Protein AF-A0AA36FKF5-F1 (afdb_monomer_lite)

Structure (mmCIF, N/CA/C/O backbone):
data_AF-A0AA36FKF5-F1
#
_entry.id   AF-A0AA36FKF5-F1
#
loop_
_atom_site.group_PDB
_atom_site.id
_atom_site.type_symbol
_atom_site.label_atom_id
_atom_site.label_alt_id
_atom_site.label_comp_id
_atom_site.label_asym_id
_atom_site.label_entity_id
_atom_site.label_seq_id
_atom_site.pdbx_PDB_ins_code
_atom_site.Cartn_x
_atom_site.Cartn_y
_atom_site.Cartn_z
_atom_site.occupancy
_atom_site.B_iso_or_equiv
_atom_site.auth_seq_id
_atom_site.auth_comp_id
_atom_site.auth_asym_id
_atom_site.auth_atom_id
_atom_site.pdbx_PDB_model_num
ATOM 1 N N . MET A 1 1 ? -0.523 5.669 -23.558 1.00 48.69 1 MET A N 1
ATOM 2 C CA . MET A 1 1 ? -0.091 6.079 -22.210 1.00 48.69 1 MET A CA 1
ATOM 3 C C . MET A 1 1 ? 0.311 4.844 -21.442 1.00 48.69 1 MET A C 1
ATOM 5 O O . MET A 1 1 ? -0.441 3.878 -21.493 1.00 48.69 1 MET A O 1
ATOM 9 N N . GLU A 1 2 ? 1.488 4.862 -20.823 1.00 49.16 2 GLU A N 1
ATOM 10 C CA . GLU A 1 2 ? 1.971 3.747 -20.012 1.00 49.16 2 GLU A CA 1
ATOM 11 C C . GLU A 1 2 ? 1.866 4.103 -18.525 1.00 49.16 2 GLU A C 1
ATOM 13 O O . GLU A 1 2 ? 2.224 5.217 -18.141 1.00 49.16 2 GLU A O 1
ATOM 18 N N . GLU A 1 3 ? 1.320 3.208 -17.703 1.00 46.16 3 GLU A N 1
ATOM 19 C CA . GLU A 1 3 ? 1.199 3.396 -16.249 1.00 46.16 3 GLU A CA 1
ATOM 20 C C . GLU A 1 3 ? 1.854 2.222 -15.541 1.00 46.16 3 GLU A C 1
ATOM 22 O O . GLU A 1 3 ? 1.652 1.076 -15.935 1.00 46.16 3 GLU A O 1
ATOM 27 N N . LEU A 1 4 ? 2.624 2.505 -14.496 1.00 50.00 4 LEU A N 1
ATOM 28 C CA . LEU A 1 4 ? 3.197 1.484 -13.635 1.00 50.00 4 LEU A CA 1
ATOM 29 C C . LEU A 1 4 ? 2.308 1.336 -12.405 1.00 50.00 4 LEU A C 1
ATOM 31 O O . LEU A 1 4 ? 2.030 2.332 -11.743 1.00 50.00 4 LEU A O 1
ATOM 35 N N . LEU A 1 5 ? 1.890 0.117 -12.089 1.00 53.62 5 LEU A N 1
ATOM 36 C CA . LEU A 1 5 ? 1.082 -0.222 -10.922 1.00 53.62 5 LEU A CA 1
ATOM 37 C C . LEU A 1 5 ? 1.805 -1.283 -10.099 1.00 53.62 5 LEU A C 1
ATOM 39 O O . LEU A 1 5 ? 2.132 -2.348 -10.614 1.00 53.62 5 LEU A O 1
ATOM 43 N N . LEU A 1 6 ? 1.998 -1.013 -8.814 1.00 50.44 6 LEU A N 1
ATOM 44 C CA . LEU A 1 6 ? 2.434 -2.003 -7.840 1.00 50.44 6 LEU A CA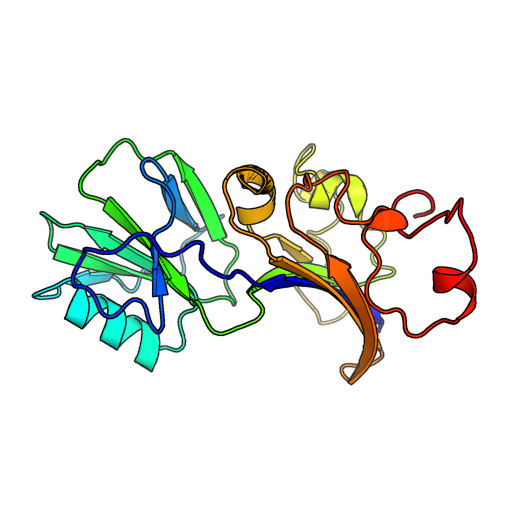 1
ATOM 45 C C . LEU A 1 6 ? 1.234 -2.466 -7.021 1.00 50.44 6 LEU A C 1
ATOM 47 O O . LEU A 1 6 ? 0.512 -1.627 -6.473 1.00 50.44 6 LEU A O 1
ATOM 51 N N . ALA A 1 7 ? 1.054 -3.776 -6.891 1.00 57.75 7 ALA A N 1
ATOM 52 C CA . ALA A 1 7 ? 0.063 -4.357 -6.003 1.00 57.75 7 ALA A CA 1
ATOM 53 C C . ALA A 1 7 ? 0.655 -5.450 -5.099 1.00 57.75 7 ALA A C 1
ATOM 55 O O . ALA A 1 7 ? 1.563 -6.166 -5.513 1.00 57.75 7 ALA A O 1
ATOM 56 N N . LEU A 1 8 ? 0.139 -5.580 -3.875 1.00 49.66 8 LEU A N 1
ATOM 57 C CA . LEU A 1 8 ? 0.624 -6.508 -2.840 1.00 49.66 8 LEU A CA 1
ATOM 58 C C . LEU A 1 8 ? -0.436 -7.569 -2.505 1.00 49.66 8 LEU A C 1
ATOM 60 O O . LEU A 1 8 ? -1.627 -7.272 -2.561 1.00 49.66 8 LEU A O 1
ATOM 64 N N . THR A 1 9 ? -0.018 -8.777 -2.122 1.00 43.28 9 THR A N 1
ATOM 65 C CA . THR A 1 9 ? -0.898 -9.848 -1.594 1.00 43.28 9 THR A CA 1
ATOM 66 C C . THR A 1 9 ? -0.307 -10.464 -0.315 1.00 43.28 9 THR A C 1
ATOM 68 O O . THR A 1 9 ? 0.905 -10.393 -0.131 1.00 43.28 9 THR A O 1
ATOM 71 N N . THR A 1 10 ? -1.133 -11.034 0.577 1.00 37.84 10 THR A N 1
ATOM 72 C CA . THR A 1 10 ? -0.744 -11.527 1.926 1.00 37.84 10 THR A CA 1
ATOM 73 C C . THR A 1 10 ? -1.433 -12.854 2.318 1.00 37.84 10 THR A C 1
ATOM 75 O O . THR A 1 10 ? -2.637 -12.957 2.089 1.00 37.84 10 THR A O 1
ATOM 78 N N . ILE A 1 11 ? -0.764 -13.794 3.015 1.00 37.38 11 ILE A N 1
ATOM 79 C CA . ILE A 1 11 ? -1.309 -15.070 3.552 1.00 37.38 11 ILE A CA 1
ATOM 80 C C . ILE A 1 11 ? -0.663 -15.401 4.923 1.00 37.38 11 ILE A C 1
ATOM 82 O O . ILE A 1 11 ? 0.433 -14.970 5.270 1.00 37.38 11 ILE A O 1
ATOM 86 N N . LEU A 1 12 ? -1.433 -16.107 5.761 1.00 41.19 12 LEU A N 1
ATOM 87 C CA . LEU A 1 12 ? -1.203 -16.468 7.168 1.00 41.19 12 LEU A CA 1
ATOM 88 C C . LEU A 1 12 ? -0.109 -17.525 7.429 1.00 41.19 12 LEU A C 1
ATOM 90 O O . LEU A 1 12 ? -0.066 -18.566 6.778 1.00 41.19 12 LEU A O 1
ATOM 94 N N . ALA A 1 13 ? 0.607 -17.350 8.548 1.00 26.03 13 ALA A N 1
ATOM 95 C CA . ALA A 1 13 ? 0.896 -18.450 9.469 1.00 26.03 13 ALA A CA 1
ATOM 96 C C . ALA A 1 13 ? -0.260 -18.522 10.485 1.00 26.03 13 ALA A C 1
ATOM 98 O O . ALA A 1 13 ? -0.506 -17.565 11.217 1.00 26.03 13 ALA A O 1
ATOM 99 N N . VAL A 1 14 ? -1.010 -19.624 10.479 1.00 27.02 14 VAL A N 1
ATOM 100 C CA . VAL A 1 14 ? -2.153 -19.856 11.373 1.00 27.02 14 VAL A CA 1
ATOM 101 C C . VAL A 1 14 ? -1.635 -20.330 12.731 1.00 27.02 14 VAL A C 1
ATOM 103 O O . VAL A 1 14 ? -1.051 -21.408 12.821 1.00 27.02 14 VAL A O 1
ATOM 106 N N . THR A 1 15 ? -1.889 -19.574 13.799 1.00 30.27 15 THR A N 1
ATOM 107 C CA . THR A 1 15 ? -1.910 -20.115 15.164 1.00 30.27 15 THR A CA 1
ATOM 108 C C . THR A 1 15 ? -3.332 -19.995 15.699 1.00 30.27 15 THR A C 1
ATOM 110 O O . THR A 1 15 ? -3.957 -18.939 15.670 1.00 30.27 15 THR A O 1
ATOM 113 N N . SER A 1 16 ? -3.896 -21.137 16.085 1.00 36.88 16 SER A N 1
ATOM 114 C CA . SER A 1 16 ? -5.298 -21.287 16.460 1.00 36.88 16 SER A CA 1
ATOM 115 C C . SER A 1 16 ? -5.638 -20.474 17.709 1.00 36.88 16 SER A C 1
ATOM 117 O O . SER A 1 16 ? -5.080 -20.755 18.772 1.00 36.88 16 SER A O 1
ATOM 119 N N . ASN A 1 17 ? -6.562 -19.518 17.560 1.00 38.88 17 ASN A N 1
ATOM 120 C CA . ASN A 1 17 ? -7.642 -19.128 18.485 1.00 38.88 17 ASN A CA 1
ATOM 121 C C . ASN A 1 17 ? -7.889 -17.611 18.423 1.00 38.88 17 ASN A C 1
ATOM 123 O O . ASN A 1 17 ? -7.278 -16.884 19.199 1.00 38.88 17 ASN A O 1
ATOM 127 N N . GLN A 1 18 ? -8.829 -17.140 17.592 1.00 36.84 18 GLN A N 1
ATOM 128 C CA . GLN A 1 18 ? -9.708 -16.015 17.955 1.00 36.84 18 GLN A CA 1
ATOM 129 C C . GLN A 1 18 ? -10.841 -15.802 16.938 1.00 36.84 18 GLN A C 1
ATOM 131 O O . GLN A 1 18 ? -10.612 -15.626 15.749 1.00 36.84 18 GLN A O 1
ATOM 136 N N . GLU A 1 19 ? -12.079 -15.820 17.438 1.00 44.34 19 GLU A N 1
ATOM 137 C CA . GLU A 1 19 ? -13.303 -15.476 16.712 1.00 44.34 19 GLU A CA 1
ATOM 138 C C . GLU A 1 19 ? -13.326 -13.995 16.299 1.00 44.34 19 GLU A C 1
ATOM 140 O O . GLU A 1 19 ? -13.610 -13.095 17.088 1.00 44.34 19 GLU A O 1
ATOM 145 N N . PHE A 1 20 ? -13.089 -13.770 15.017 1.00 42.34 20 PHE A N 1
ATOM 146 C CA . PHE A 1 20 ? -13.767 -12.829 14.130 1.00 42.34 20 PHE A CA 1
ATOM 147 C C . PHE A 1 20 ? -13.613 -13.477 12.751 1.00 42.34 20 PHE A C 1
ATOM 149 O O . PHE A 1 20 ? -12.604 -14.136 12.521 1.00 42.34 20 PHE A O 1
ATOM 156 N N . ASP A 1 21 ? -14.593 -13.409 11.858 1.00 44.94 21 ASP A N 1
ATOM 157 C CA . ASP A 1 21 ? -14.473 -14.079 10.557 1.00 44.94 21 ASP A CA 1
ATOM 158 C C . ASP A 1 21 ? -13.418 -13.338 9.699 1.00 44.94 21 ASP A C 1
ATOM 160 O O . ASP A 1 21 ? -13.724 -12.425 8.933 1.00 44.94 21 ASP A O 1
ATOM 164 N N . GLU A 1 22 ? -12.140 -13.685 9.904 1.00 51.62 22 GLU A N 1
ATOM 165 C CA . GLU A 1 22 ? -10.922 -13.172 9.251 1.00 51.62 22 GLU A CA 1
ATOM 166 C C . GLU A 1 22 ? -10.866 -13.515 7.748 1.00 51.62 22 GLU A C 1
ATOM 168 O O . GLU A 1 22 ? -9.839 -13.345 7.093 1.00 51.62 22 GLU A O 1
ATOM 173 N N . THR A 1 23 ? -11.965 -14.000 7.165 1.00 61.38 23 THR A N 1
ATOM 174 C CA . THR A 1 23 ? -12.044 -14.410 5.759 1.00 61.38 23 THR A CA 1
ATOM 175 C C . THR A 1 23 ? -11.914 -13.244 4.780 1.00 61.38 23 THR A C 1
ATOM 177 O O . THR A 1 23 ? -11.433 -13.443 3.664 1.00 61.38 23 THR A O 1
ATOM 180 N N . PHE A 1 24 ? -12.304 -12.023 5.170 1.00 72.38 24 PHE A N 1
ATOM 181 C CA . PHE A 1 24 ? -12.291 -10.867 4.263 1.00 72.38 24 PHE A CA 1
ATOM 182 C C . PHE A 1 24 ? -11.386 -9.719 4.678 1.00 72.38 24 PHE A C 1
ATOM 184 O O . PHE A 1 24 ? -10.920 -9.008 3.790 1.00 72.38 24 PHE A O 1
ATOM 191 N N . TYR A 1 25 ? -11.141 -9.516 5.972 1.00 81.81 25 TYR A N 1
ATOM 192 C CA . TYR A 1 25 ? -10.295 -8.432 6.462 1.00 81.81 25 TYR A CA 1
ATOM 193 C C . TYR A 1 25 ? -9.302 -8.932 7.492 1.00 81.81 25 TYR A C 1
ATOM 195 O O . TYR A 1 25 ? -9.644 -9.708 8.380 1.00 81.81 25 TYR A O 1
ATOM 203 N N . LYS A 1 26 ? -8.085 -8.406 7.398 1.00 80.94 26 LYS A N 1
ATOM 204 C CA . LYS A 1 26 ? -7.005 -8.645 8.339 1.00 80.94 26 LYS A CA 1
ATOM 205 C C . LYS A 1 26 ? -6.690 -7.364 9.092 1.00 80.94 26 LYS A C 1
ATOM 207 O O . LYS A 1 26 ? -6.781 -6.257 8.560 1.00 80.94 26 LYS A O 1
ATOM 212 N N . ARG A 1 27 ? -6.355 -7.525 10.366 1.00 84.38 27 ARG A N 1
ATOM 213 C CA . ARG A 1 27 ? -6.020 -6.419 11.255 1.00 84.38 27 ARG A CA 1
ATOM 214 C C . ARG A 1 27 ? -4.658 -5.823 10.878 1.00 84.38 27 ARG A C 1
ATOM 216 O O . ARG A 1 27 ? -3.691 -6.555 10.679 1.00 84.38 27 ARG A O 1
ATOM 223 N N . LEU A 1 28 ? -4.594 -4.496 10.809 1.00 81.56 28 LEU A N 1
ATOM 224 C CA . LEU A 1 28 ? -3.351 -3.727 10.767 1.00 81.56 28 LEU A CA 1
ATOM 225 C C . LEU A 1 28 ? -2.691 -3.745 12.153 1.00 81.56 28 LEU A C 1
ATOM 227 O O . LEU A 1 28 ? -3.387 -3.755 13.172 1.00 81.56 28 LEU A O 1
ATOM 231 N N . GLU A 1 29 ? -1.358 -3.746 12.194 1.00 75.69 29 GLU A N 1
ATOM 232 C CA . GLU A 1 29 ? -0.600 -3.766 13.446 1.00 75.69 29 GLU A CA 1
ATOM 233 C C . GLU A 1 29 ? -1.053 -2.663 14.424 1.00 75.69 29 GLU A C 1
ATOM 235 O O . GLU A 1 29 ? -1.467 -1.566 14.041 1.00 75.69 29 GLU A O 1
ATOM 240 N N . THR A 1 30 ? -1.013 -2.981 15.718 1.00 78.50 30 THR A N 1
ATOM 241 C CA . THR A 1 30 ? -1.362 -2.043 16.790 1.00 78.50 30 THR A CA 1
ATOM 242 C C . THR A 1 30 ? -0.500 -0.789 16.757 1.00 78.50 30 THR A C 1
ATOM 244 O O . THR A 1 30 ? 0.694 -0.866 16.493 1.00 78.50 30 THR A O 1
ATOM 247 N N . GLY A 1 31 ? -1.096 0.353 17.107 1.00 77.00 31 GLY A N 1
ATOM 248 C CA . GLY A 1 31 ? -0.405 1.644 17.105 1.00 77.00 31 GLY A CA 1
ATOM 249 C C . GLY A 1 31 ? -0.461 2.369 15.761 1.00 77.00 31 GLY A C 1
ATOM 250 O O . GLY A 1 31 ? 0.088 3.461 15.648 1.00 77.00 31 GLY A O 1
ATOM 251 N N . TYR A 1 32 ? -1.162 1.815 14.766 1.00 80.88 32 TYR A N 1
ATOM 252 C CA . TYR A 1 32 ? -1.330 2.425 13.449 1.00 80.88 32 TYR A CA 1
ATOM 253 C C . TYR A 1 32 ? -2.793 2.550 13.034 1.00 80.88 32 TYR A C 1
ATOM 255 O O . TYR A 1 32 ? -3.642 1.711 13.349 1.00 80.88 32 TYR A O 1
ATOM 263 N N . SER A 1 33 ? -3.086 3.616 12.294 1.00 84.75 33 SER A N 1
ATOM 264 C CA . SER A 1 33 ? -4.406 3.864 11.730 1.00 84.75 33 SER A CA 1
ATOM 265 C C . SER A 1 33 ? -4.349 4.588 10.398 1.00 84.75 33 SER A C 1
ATOM 267 O O . SER A 1 33 ? -3.314 5.128 10.022 1.00 84.75 33 SER A O 1
ATOM 269 N N . TYR A 1 34 ? -5.461 4.596 9.673 1.00 82.19 34 TYR A N 1
ATOM 270 C CA . TYR A 1 34 ? -5.572 5.266 8.388 1.00 82.19 34 TYR A CA 1
ATOM 271 C C . TYR A 1 34 ? -6.018 6.725 8.550 1.00 82.19 34 TYR A C 1
ATOM 273 O O . TYR A 1 34 ? -6.924 7.054 9.319 1.00 82.19 34 TYR A O 1
ATOM 281 N N . GLY A 1 35 ? -5.424 7.606 7.755 1.00 73.50 35 GLY A N 1
ATOM 282 C CA . GLY A 1 35 ? -5.825 8.998 7.583 1.00 73.50 35 GLY A CA 1
ATOM 283 C C . GLY A 1 35 ? -5.853 9.379 6.105 1.00 73.50 35 GLY A C 1
ATOM 284 O O . GLY A 1 35 ? -5.429 8.609 5.246 1.00 73.50 35 GLY A O 1
ATOM 285 N N . TYR A 1 36 ? -6.334 10.578 5.796 1.00 68.19 36 TYR A N 1
ATOM 286 C CA . TYR A 1 36 ? -6.258 11.145 4.448 1.00 68.19 36 TYR A CA 1
ATOM 287 C C . TYR A 1 36 ? -5.108 12.149 4.350 1.00 68.19 36 TYR A C 1
ATOM 289 O O . TYR A 1 36 ? -4.822 12.867 5.309 1.00 68.19 36 TYR A O 1
ATOM 297 N N . ILE A 1 37 ? -4.452 12.217 3.189 1.00 54.09 37 ILE A N 1
ATOM 298 C CA . ILE A 1 37 ? -3.496 13.287 2.878 1.00 54.09 37 ILE A CA 1
ATOM 299 C C . ILE A 1 37 ? -4.271 14.412 2.178 1.00 54.09 37 ILE A C 1
ATOM 301 O O . ILE A 1 37 ? -4.692 14.254 1.035 1.00 54.09 37 ILE A O 1
ATOM 305 N N . GLY A 1 38 ? -4.464 15.547 2.862 1.00 59.75 38 GLY A N 1
ATOM 306 C CA . GLY A 1 38 ? -5.184 16.722 2.345 1.00 59.75 38 GLY A CA 1
ATOM 307 C C . GLY A 1 38 ? -6.579 16.919 2.955 1.00 59.75 38 GLY A C 1
ATOM 308 O O . GLY A 1 38 ? -6.856 16.448 4.056 1.00 59.75 38 GLY A O 1
ATOM 309 N N . THR A 1 39 ? -7.465 17.650 2.263 1.00 46.59 39 THR A N 1
ATOM 310 C CA . THR A 1 39 ? -8.862 17.822 2.697 1.00 46.59 39 THR A CA 1
ATOM 311 C C . THR A 1 39 ? -9.619 16.516 2.519 1.00 46.59 39 THR A C 1
ATOM 313 O O . THR A 1 39 ? -9.866 16.085 1.392 1.00 46.59 39 THR A O 1
ATOM 316 N N . SER A 1 40 ? -9.975 15.906 3.645 1.00 50.72 40 SER A N 1
ATOM 317 C CA . SER A 1 40 ? -10.778 14.694 3.707 1.00 50.72 40 SER A CA 1
ATOM 318 C C . SER A 1 40 ? -12.076 14.874 2.903 1.00 50.72 40 SER A C 1
ATOM 320 O O . SER A 1 40 ? -12.822 15.822 3.175 1.00 50.72 40 SER A O 1
ATOM 322 N N . PRO A 1 41 ? -12.367 14.041 1.888 1.00 55.31 41 PRO A N 1
AT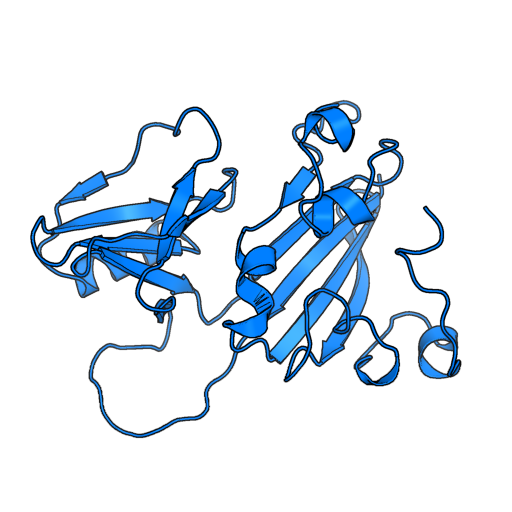OM 323 C CA . PRO A 1 41 ? -13.692 14.047 1.285 1.00 55.31 41 PRO A CA 1
ATOM 324 C C . PRO A 1 41 ? -14.679 13.665 2.383 1.00 55.31 41 PRO A C 1
ATOM 326 O O . PRO A 1 41 ? -14.434 12.664 3.048 1.00 55.31 41 PRO A O 1
ATOM 329 N N . THR A 1 42 ? -15.726 14.484 2.581 1.00 52.59 42 THR A N 1
ATOM 330 C CA . THR A 1 42 ? -16.800 14.345 3.593 1.00 52.59 42 THR A CA 1
ATOM 331 C C . THR A 1 42 ? -16.725 13.016 4.329 1.00 52.59 42 THR A C 1
ATOM 333 O O . THR A 1 42 ? -17.204 12.005 3.812 1.00 52.59 42 THR A O 1
ATOM 336 N N . GLU A 1 43 ? -16.032 13.020 5.466 1.00 55.16 43 GLU A N 1
ATOM 337 C CA . GLU A 1 43 ? -15.685 11.809 6.197 1.00 55.16 43 GLU A CA 1
ATOM 338 C C . GLU A 1 43 ? -16.943 10.982 6.446 1.00 55.16 43 GLU A C 1
ATOM 340 O O . GLU A 1 43 ? -17.841 11.402 7.177 1.00 55.16 43 GLU A O 1
ATOM 345 N N . GLN A 1 44 ? -17.037 9.817 5.801 1.00 63.41 44 GLN A N 1
ATOM 346 C CA . GLN A 1 44 ? -18.135 8.885 6.029 1.00 63.41 44 GLN A CA 1
ATOM 347 C C . GLN A 1 44 ? -17.856 8.129 7.323 1.00 63.41 44 GLN A C 1
ATOM 349 O O . GLN A 1 44 ? -17.379 6.994 7.343 1.00 63.41 44 GLN A O 1
ATOM 354 N N . PHE A 1 45 ? -18.084 8.839 8.421 1.00 80.94 45 PHE A N 1
ATOM 355 C CA . PHE A 1 45 ? -18.093 8.280 9.753 1.00 80.94 45 PHE A CA 1
ATOM 356 C C . PHE A 1 45 ? -19.480 7.744 10.052 1.00 80.94 45 PHE A C 1
ATOM 358 O O . PHE A 1 45 ? -20.475 8.468 9.996 1.00 80.94 45 PHE A O 1
ATOM 365 N N . HIS A 1 46 ? -19.531 6.472 10.410 1.00 82.75 46 HIS A N 1
ATOM 366 C CA . HIS A 1 46 ? -20.757 5.816 10.821 1.00 82.75 46 HIS A CA 1
ATOM 367 C C . HIS A 1 46 ? -20.607 5.380 12.268 1.00 82.75 46 HIS A C 1
ATOM 369 O O . HIS A 1 46 ? -19.642 4.707 12.623 1.00 82.75 46 HIS A O 1
ATOM 375 N N . THR A 1 47 ? -21.554 5.746 13.123 1.00 89.75 47 THR A N 1
ATOM 376 C CA . THR A 1 47 ? -21.668 5.095 14.428 1.00 89.75 47 THR A CA 1
ATOM 377 C C . THR A 1 47 ? -22.356 3.754 14.217 1.00 89.75 47 THR A C 1
ATOM 379 O O . THR A 1 47 ? -23.439 3.705 13.639 1.00 89.75 47 THR A O 1
ATOM 382 N N . VAL A 1 48 ? -21.724 2.675 14.663 1.00 90.31 48 VAL A N 1
ATOM 383 C CA . VAL A 1 48 ? -22.212 1.300 14.475 1.00 90.31 48 VAL A CA 1
ATOM 384 C C . VAL A 1 48 ? -22.324 0.582 15.816 1.00 90.31 48 VAL A C 1
ATOM 386 O O . VAL A 1 48 ? -21.701 0.964 16.797 1.00 90.31 48 VAL A O 1
ATOM 389 N N . SER A 1 49 ? -23.097 -0.491 15.902 1.00 89.38 49 SER A N 1
ATOM 390 C CA . SER A 1 49 ? -23.251 -1.256 17.145 1.00 89.38 49 SER A CA 1
ATOM 391 C C . SER A 1 49 ? -22.061 -2.178 17.442 1.00 89.38 49 SER A C 1
ATOM 393 O O . SER A 1 49 ? -21.835 -2.560 18.595 1.00 89.38 49 SER A O 1
ATOM 395 N N . SER A 1 50 ? -21.279 -2.549 16.423 1.00 89.69 50 SER A N 1
ATOM 396 C CA . SER A 1 50 ? -20.224 -3.561 16.530 1.00 89.69 50 SER A CA 1
ATOM 397 C C . SER A 1 50 ? -19.153 -3.442 15.443 1.00 89.69 50 SER A C 1
ATOM 399 O O . SER A 1 50 ? -19.341 -2.788 14.417 1.00 89.69 50 SER A O 1
ATOM 401 N N . LEU A 1 51 ? -18.026 -4.126 15.660 1.00 90.25 51 LEU A N 1
ATOM 402 C CA . LEU A 1 51 ? -16.977 -4.270 14.651 1.00 90.25 51 LEU A CA 1
ATOM 403 C C . LEU A 1 51 ? -17.487 -5.046 13.424 1.00 90.25 51 LEU A C 1
ATOM 405 O O . LEU A 1 51 ? -17.158 -4.688 12.298 1.00 90.25 51 LEU A O 1
ATOM 409 N N . GLN A 1 52 ? -18.312 -6.077 13.639 1.00 88.19 52 GLN A N 1
ATOM 410 C CA . GLN A 1 52 ? -18.925 -6.876 12.575 1.00 88.19 52 GLN A CA 1
ATOM 411 C C . GLN A 1 52 ? -19.762 -5.998 11.643 1.00 88.19 52 GLN A C 1
ATOM 413 O O . GLN A 1 52 ? -19.664 -6.108 10.424 1.00 88.19 52 GLN A O 1
ATOM 418 N N . GLU A 1 53 ? -20.548 -5.088 12.216 1.00 88.81 53 GLU A N 1
ATOM 419 C CA . GLU A 1 53 ? -21.351 -4.146 11.444 1.00 88.81 53 GLU A CA 1
ATOM 420 C C . GLU A 1 53 ? -20.469 -3.177 10.638 1.00 88.81 53 GLU A C 1
ATOM 422 O O . GLU A 1 53 ? -20.732 -2.957 9.458 1.00 88.81 53 GLU A O 1
ATOM 427 N N . CYS A 1 54 ? -19.375 -2.668 11.221 1.00 90.50 54 CYS A N 1
ATOM 428 C CA . CYS A 1 54 ? -18.400 -1.847 10.489 1.00 90.50 54 CYS A CA 1
ATOM 429 C C . CYS A 1 54 ? -17.796 -2.597 9.290 1.00 90.50 54 CYS A C 1
ATOM 431 O O . CYS A 1 54 ? -17.771 -2.075 8.176 1.00 90.50 54 CYS A O 1
ATOM 433 N N . ALA A 1 55 ? -17.377 -3.849 9.498 1.00 87.19 55 ALA A N 1
ATOM 434 C CA . ALA A 1 55 ? -16.832 -4.690 8.437 1.00 87.19 55 ALA A CA 1
ATOM 435 C C . ALA A 1 55 ? -17.864 -4.943 7.324 1.00 87.19 55 ALA A C 1
ATOM 437 O O . ALA A 1 55 ? -17.523 -4.875 6.145 1.00 87.19 55 ALA A O 1
ATOM 438 N N . PHE A 1 56 ? -19.136 -5.167 7.670 1.00 85.25 56 PHE A N 1
ATOM 439 C CA . PHE A 1 56 ? -20.212 -5.328 6.689 1.00 85.25 56 PHE A CA 1
ATOM 440 C C . PHE A 1 56 ? -20.443 -4.054 5.861 1.00 85.25 56 PHE A C 1
ATOM 442 O O . PHE A 1 56 ? -20.585 -4.132 4.638 1.00 85.25 56 PHE A O 1
ATOM 449 N N . TYR A 1 57 ? -20.417 -2.874 6.492 1.00 84.69 57 TYR A N 1
ATOM 450 C CA . TYR A 1 57 ? -20.462 -1.603 5.764 1.00 84.69 57 TYR A CA 1
ATOM 451 C C . TYR A 1 57 ? -19.281 -1.462 4.801 1.00 84.69 57 TYR A C 1
ATOM 453 O O . TYR A 1 57 ? -19.498 -1.110 3.643 1.00 84.69 57 TYR A O 1
ATOM 461 N N . ALA A 1 58 ? -18.062 -1.776 5.251 1.00 84.31 58 ALA A N 1
ATOM 462 C CA . ALA A 1 58 ? -16.861 -1.727 4.418 1.00 84.31 58 ALA A CA 1
ATOM 463 C C . ALA A 1 58 ? -16.936 -2.690 3.218 1.00 84.31 58 ALA A C 1
ATOM 465 O O . ALA A 1 58 ? -16.588 -2.305 2.100 1.00 84.31 58 ALA A O 1
ATOM 466 N N . LEU A 1 59 ? -17.460 -3.908 3.411 1.00 82.06 59 LEU A N 1
ATOM 467 C CA . LEU A 1 59 ? -17.684 -4.864 2.319 1.00 82.06 59 LEU A CA 1
ATOM 468 C C . LEU A 1 59 ? -18.652 -4.314 1.271 1.00 82.06 59 LEU A C 1
ATOM 470 O O . LEU A 1 59 ? -18.360 -4.365 0.075 1.00 82.06 59 LEU A O 1
ATOM 474 N N . ASN A 1 60 ? -19.790 -3.772 1.711 1.00 82.81 60 ASN A N 1
ATOM 475 C CA . ASN A 1 60 ? -20.827 -3.262 0.813 1.00 82.81 60 ASN A CA 1
ATOM 476 C C . ASN A 1 60 ? -20.389 -2.004 0.060 1.00 82.81 60 ASN A C 1
ATOM 478 O O . ASN A 1 60 ? -20.786 -1.811 -1.089 1.00 82.81 60 ASN A O 1
ATOM 482 N N . SER A 1 61 ? -19.545 -1.168 0.671 1.00 78.75 61 SER A N 1
ATOM 483 C CA . SER A 1 61 ? -18.935 -0.017 0.001 1.00 78.75 61 SER A CA 1
ATOM 484 C C . SER A 1 61 ? -17.732 -0.386 -0.870 1.00 78.75 61 SER A C 1
ATOM 486 O O . SER A 1 61 ? -17.143 0.502 -1.484 1.00 78.75 61 SER A O 1
ATOM 488 N N . GLN A 1 62 ? -17.360 -1.673 -0.935 1.00 77.44 62 GLN A N 1
ATOM 489 C CA . GLN A 1 62 ? -16.141 -2.165 -1.587 1.00 77.44 62 GLN A CA 1
ATOM 490 C C . GLN A 1 62 ? -14.870 -1.473 -1.071 1.00 77.44 62 GLN A C 1
ATOM 492 O O . GLN A 1 62 ? -13.893 -1.309 -1.800 1.00 77.44 62 GLN A O 1
ATOM 497 N N . SER A 1 63 ? -14.883 -1.044 0.189 1.00 79.19 63 SER A N 1
ATOM 498 C CA . SER A 1 63 ? -13.740 -0.399 0.816 1.00 79.19 63 SER A CA 1
ATOM 499 C C . SER A 1 63 ? -12.646 -1.423 1.077 1.00 79.19 63 SER A C 1
ATOM 501 O O . SER A 1 63 ? -12.858 -2.433 1.744 1.00 79.19 63 SER A O 1
ATOM 503 N N . GLU A 1 64 ? -11.444 -1.149 0.588 1.00 79.19 64 GLU A N 1
ATOM 504 C CA . GLU A 1 64 ? -10.274 -1.985 0.869 1.00 79.19 64 GLU A CA 1
ATOM 505 C C . GLU A 1 64 ? -9.792 -1.820 2.315 1.00 79.19 64 GLU A C 1
ATOM 507 O O . GLU A 1 64 ? -9.136 -2.716 2.844 1.00 79.19 64 GLU A O 1
ATOM 512 N N . PHE A 1 65 ? -10.163 -0.714 2.971 1.00 84.00 65 PHE A N 1
ATOM 513 C CA . PHE A 1 65 ? -9.693 -0.360 4.305 1.00 84.00 65 PHE A CA 1
ATOM 514 C C . PHE A 1 65 ? -10.806 0.242 5.158 1.00 84.00 65 PHE A C 1
ATOM 516 O O . PHE A 1 65 ? -11.629 1.027 4.670 1.00 84.00 65 PHE A O 1
ATOM 523 N N . PHE A 1 66 ? -10.781 -0.072 6.450 1.00 88.75 66 PHE A N 1
ATOM 524 C CA . PHE A 1 66 ? -11.618 0.592 7.439 1.00 88.75 66 PHE A CA 1
ATOM 525 C C . PHE A 1 66 ? -10.941 0.654 8.809 1.00 88.75 66 PHE A C 1
ATOM 527 O O . PHE A 1 66 ? -10.023 -0.109 9.115 1.00 88.75 66 PHE A O 1
ATOM 534 N N . THR A 1 67 ? -11.430 1.558 9.647 1.00 91.44 67 THR A N 1
ATOM 535 C CA . THR A 1 67 ? -11.010 1.724 11.036 1.00 91.44 67 THR A CA 1
ATOM 536 C C . THR A 1 67 ? -12.234 1.704 11.937 1.00 91.44 67 THR A C 1
ATOM 538 O O . THR A 1 67 ? -13.263 2.294 11.617 1.00 91.44 67 THR A O 1
ATOM 541 N N . TYR A 1 68 ? -12.125 1.046 13.085 1.00 92.75 68 TYR A N 1
ATOM 542 C CA . TYR A 1 68 ? -13.179 0.953 14.084 1.00 92.75 68 TYR A CA 1
ATOM 543 C C . TYR A 1 68 ? -12.649 1.333 15.466 1.00 92.75 68 TYR A C 1
ATOM 545 O O . TYR A 1 68 ? -11.630 0.808 15.917 1.00 92.75 68 TYR A O 1
ATOM 553 N N . ASN A 1 69 ? -13.364 2.215 16.162 1.00 93.56 69 ASN A N 1
ATOM 554 C CA . ASN A 1 69 ? -13.064 2.566 17.545 1.00 93.56 69 ASN A CA 1
ATOM 555 C C . ASN A 1 69 ? -13.961 1.779 18.513 1.00 93.56 69 ASN A C 1
ATOM 557 O O . ASN A 1 69 ? -15.185 1.917 18.500 1.00 93.56 69 ASN A O 1
ATOM 561 N N . LYS A 1 70 ? -13.355 0.980 19.398 1.00 91.94 70 LYS A N 1
ATOM 562 C CA . LYS A 1 70 ? -14.086 0.122 20.352 1.00 91.94 70 LYS A CA 1
ATOM 563 C C . LYS A 1 70 ? -14.964 0.893 21.343 1.00 91.94 70 LYS A C 1
ATOM 565 O O . LYS A 1 70 ? -15.965 0.344 21.800 1.00 91.94 70 LYS A O 1
ATOM 570 N N . VAL A 1 71 ? -14.582 2.123 21.692 1.00 92.12 71 VAL A N 1
ATOM 571 C CA . VAL A 1 71 ? -15.247 2.927 22.728 1.00 92.12 71 VAL A CA 1
ATOM 572 C C . VAL A 1 71 ? -16.281 3.852 22.106 1.00 92.12 71 VAL A C 1
ATOM 574 O O . VAL A 1 71 ? -17.452 3.777 22.463 1.00 92.12 71 VAL A O 1
ATOM 577 N N . SER A 1 72 ? -15.872 4.689 21.149 1.00 92.69 72 SER A N 1
ATOM 578 C CA . SER A 1 72 ? -16.785 5.637 20.498 1.00 92.69 72 SER A CA 1
ATOM 579 C C . SER A 1 72 ? -17.714 4.975 19.486 1.00 92.69 72 SER A C 1
ATOM 581 O O . SER A 1 72 ? -18.670 5.603 19.036 1.00 92.69 72 SER A O 1
ATOM 583 N N . ARG A 1 73 ? -17.438 3.713 19.127 1.00 93.69 73 ARG A N 1
ATOM 584 C CA . ARG A 1 73 ? -18.200 2.936 18.145 1.00 93.69 73 ARG A CA 1
ATOM 585 C C . ARG A 1 73 ? -18.237 3.576 16.754 1.00 93.69 73 ARG A C 1
ATOM 587 O O . ARG A 1 73 ? -19.117 3.285 15.947 1.00 93.69 73 ARG A O 1
ATOM 594 N N . VAL A 1 74 ? -17.269 4.446 16.471 1.00 93.06 74 VAL A N 1
ATOM 595 C CA . VAL A 1 74 ? -17.102 5.087 15.169 1.00 93.06 74 VAL A CA 1
ATOM 596 C C . VAL A 1 74 ? -16.408 4.121 14.215 1.00 93.06 74 VAL A C 1
ATOM 598 O O . VAL A 1 74 ? -15.325 3.613 14.505 1.00 93.06 74 VAL A O 1
ATOM 601 N N . CYS A 1 75 ? -17.045 3.901 13.073 1.00 91.19 75 CYS A N 1
ATOM 602 C CA . CYS A 1 75 ? -16.544 3.206 11.902 1.00 91.19 75 CYS A CA 1
ATOM 603 C C . CYS A 1 75 ? -16.144 4.240 10.844 1.00 91.19 75 CYS A C 1
ATOM 605 O O . CYS A 1 75 ? -16.927 5.136 10.519 1.00 91.19 75 CYS A O 1
ATOM 607 N N . LYS A 1 76 ? -14.927 4.121 10.319 1.00 90.06 76 LYS A N 1
ATOM 608 C CA . LYS A 1 76 ? -14.377 4.968 9.259 1.00 90.06 76 LYS A CA 1
ATOM 609 C C . LYS A 1 76 ? -14.063 4.071 8.069 1.00 90.06 76 LYS A C 1
ATOM 611 O O . LYS A 1 76 ? -13.202 3.204 8.190 1.00 90.06 76 LYS A O 1
ATOM 616 N N . ASN A 1 77 ? -14.727 4.284 6.940 1.00 86.50 77 ASN A N 1
ATOM 617 C CA . ASN A 1 77 ? -14.421 3.570 5.702 1.00 86.50 77 ASN A CA 1
ATOM 618 C C . ASN A 1 77 ? -13.563 4.441 4.796 1.00 86.50 77 ASN A C 1
ATOM 620 O O . ASN A 1 77 ? -13.803 5.644 4.663 1.00 86.50 77 ASN A O 1
ATOM 624 N N . TYR A 1 78 ? -12.587 3.821 4.140 1.00 79.00 78 TYR A N 1
ATOM 625 C CA . TYR A 1 78 ? -11.697 4.535 3.242 1.00 79.00 78 TYR A CA 1
ATOM 626 C C . TYR A 1 78 ? -11.898 4.079 1.803 1.00 79.00 78 TYR A C 1
ATOM 628 O O . TYR A 1 78 ? -12.071 2.894 1.506 1.00 79.00 78 TYR A O 1
ATOM 636 N N . SER A 1 79 ? -11.919 5.058 0.901 1.00 72.06 79 SER A N 1
ATOM 637 C CA . SER A 1 79 ? -12.008 4.810 -0.532 1.00 72.06 79 SER A CA 1
ATOM 638 C C . SER A 1 79 ? -10.604 4.677 -1.118 1.00 72.06 79 SER A C 1
ATOM 640 O O . SER A 1 79 ? -9.793 5.585 -0.919 1.00 72.06 79 SER A O 1
ATOM 642 N N . PRO A 1 80 ? -10.333 3.639 -1.929 1.00 61.59 80 PRO A N 1
ATOM 643 C CA . PRO A 1 80 ? -9.044 3.477 -2.606 1.00 61.59 80 PRO A CA 1
ATOM 644 C C . PRO A 1 80 ? -8.777 4.570 -3.655 1.00 61.59 80 PRO A C 1
ATOM 646 O O . PRO A 1 80 ? -7.667 4.698 -4.163 1.00 61.59 80 PRO A O 1
ATOM 649 N N . LYS A 1 81 ? -9.791 5.379 -3.998 1.00 62.41 81 LYS A N 1
ATOM 650 C CA . LYS A 1 81 ? -9.649 6.525 -4.909 1.00 62.41 81 LYS A CA 1
ATOM 651 C C . LYS A 1 81 ? -8.995 7.740 -4.244 1.00 62.41 81 LYS A C 1
ATOM 653 O O . LYS A 1 81 ? -8.574 8.651 -4.949 1.00 62.41 81 LYS A O 1
ATOM 658 N N . ASN A 1 82 ? -8.943 7.772 -2.914 1.00 66.88 82 ASN A N 1
ATOM 659 C CA . ASN A 1 82 ? -8.404 8.893 -2.155 1.00 66.88 82 ASN A CA 1
ATOM 660 C C . ASN A 1 82 ? -6.939 8.643 -1.790 1.00 66.88 82 ASN A C 1
ATOM 662 O O . ASN A 1 82 ? -6.520 7.506 -1.582 1.00 66.88 82 ASN A O 1
ATOM 666 N N . ILE A 1 83 ? -6.165 9.721 -1.659 1.00 59.72 83 ILE A N 1
ATOM 667 C CA . ILE A 1 83 ? -4.792 9.632 -1.160 1.00 59.72 83 ILE A CA 1
ATOM 668 C C . ILE A 1 83 ? -4.853 9.427 0.356 1.00 59.72 83 ILE A C 1
ATOM 670 O O . ILE A 1 83 ? -5.310 10.300 1.099 1.00 59.72 83 ILE A O 1
ATOM 674 N N . MET A 1 84 ? -4.406 8.261 0.807 1.00 70.12 84 MET A N 1
ATOM 675 C CA . MET A 1 84 ? -4.402 7.877 2.216 1.00 70.12 84 MET A CA 1
ATOM 676 C C . MET A 1 84 ? -2.995 7.955 2.810 1.00 70.12 84 MET A C 1
ATOM 678 O O . MET A 1 84 ? -2.003 7.820 2.099 1.00 70.12 84 MET A O 1
ATOM 682 N N . THR A 1 85 ? -2.929 8.150 4.124 1.00 64.38 85 THR A N 1
ATOM 683 C CA . THR A 1 85 ? -1.742 7.991 4.969 1.00 64.38 85 THR A CA 1
ATOM 684 C C . THR A 1 85 ? -2.002 6.933 6.046 1.00 64.38 85 THR A C 1
ATOM 686 O O . THR A 1 85 ? -3.151 6.695 6.412 1.00 64.38 85 THR A O 1
ATOM 689 N N . VAL A 1 86 ? -0.956 6.272 6.534 1.00 71.56 86 VAL A N 1
ATOM 690 C CA . VAL A 1 86 ? -1.013 5.506 7.777 1.00 71.56 86 VAL A CA 1
ATOM 691 C C . VAL A 1 86 ? -0.279 6.348 8.800 1.00 71.56 86 VAL A C 1
ATOM 693 O O . VAL A 1 86 ? 0.869 6.735 8.599 1.00 71.56 86 VAL A O 1
ATOM 696 N N . VAL A 1 87 ? -0.976 6.675 9.875 1.00 74.44 87 VAL A N 1
ATOM 697 C CA . VAL A 1 87 ? -0.465 7.493 10.965 1.00 74.44 87 VAL A CA 1
ATOM 698 C C . VAL A 1 87 ? -0.282 6.623 12.192 1.00 74.44 87 VAL A C 1
ATOM 700 O O . VAL A 1 87 ? -1.104 5.749 12.478 1.00 74.44 87 VAL A O 1
ATOM 703 N N . SER A 1 88 ? 0.790 6.878 12.938 1.00 77.06 88 SER A N 1
ATOM 704 C CA . SER A 1 88 ? 0.898 6.360 14.296 1.00 77.06 88 SER A CA 1
ATOM 705 C C . SER A 1 88 ? -0.271 6.907 15.113 1.00 77.06 88 SER A C 1
ATOM 707 O O . SER A 1 88 ? -0.479 8.123 15.161 1.00 77.06 88 SER A O 1
ATOM 709 N N . THR A 1 89 ? -1.027 6.028 15.754 1.00 79.50 89 THR A N 1
ATOM 710 C CA . THR A 1 89 ? -2.108 6.393 16.664 1.00 79.50 89 THR A CA 1
ATOM 711 C C . THR A 1 89 ? -1.764 5.944 18.075 1.00 79.50 89 THR A C 1
ATOM 713 O O . THR A 1 89 ? -1.344 4.812 18.301 1.00 79.50 89 THR A O 1
ATOM 716 N N . ASN A 1 90 ? -1.970 6.841 19.037 1.00 83.38 90 ASN A N 1
ATOM 717 C CA . ASN A 1 90 ? -1.856 6.520 20.460 1.00 83.38 90 ASN A CA 1
ATOM 718 C C . ASN A 1 90 ? -3.189 6.004 21.035 1.00 83.38 90 ASN A C 1
ATOM 720 O O . ASN A 1 90 ? -3.258 5.662 22.216 1.00 83.38 90 ASN A O 1
ATOM 724 N N . ASP A 1 91 ? -4.262 5.972 20.233 1.00 86.00 91 ASP A N 1
ATOM 725 C CA . ASP A 1 91 ? -5.554 5.453 20.671 1.00 86.00 91 ASP A CA 1
ATOM 726 C C . ASP A 1 91 ? -5.596 3.925 20.548 1.00 86.00 91 ASP A C 1
ATOM 728 O O . ASP A 1 91 ? -5.902 3.365 19.497 1.00 86.00 91 ASP A O 1
ATOM 732 N N . ASN A 1 92 ? -5.359 3.239 21.666 1.00 86.12 92 ASN A N 1
ATOM 733 C CA . ASN A 1 92 ? -5.442 1.776 21.774 1.00 86.12 92 ASN A CA 1
ATOM 734 C C . ASN A 1 92 ? -6.857 1.207 21.517 1.00 86.12 92 ASN A C 1
ATOM 736 O O . ASN A 1 92 ? -7.050 -0.020 21.457 1.00 86.12 92 ASN A O 1
ATOM 740 N N . ASN A 1 93 ? -7.870 2.074 21.421 1.00 90.31 93 ASN A N 1
ATOM 741 C CA . ASN A 1 93 ? -9.226 1.689 21.055 1.00 90.31 93 ASN A CA 1
ATOM 742 C C . ASN A 1 93 ? -9.463 1.697 19.552 1.00 90.31 93 ASN A C 1
ATOM 744 O O . ASN A 1 93 ? -10.429 1.067 19.115 1.00 90.31 93 ASN A O 1
ATOM 748 N N . GLU A 1 94 ? -8.600 2.362 18.788 1.00 90.38 94 GLU A N 1
ATOM 749 C CA . GLU A 1 94 ? -8.669 2.422 17.340 1.00 90.38 94 GLU A CA 1
ATOM 750 C C . GLU A 1 94 ? -8.018 1.170 16.736 1.00 90.38 94 GLU A C 1
ATOM 752 O O . GLU A 1 94 ? -6.875 0.820 17.030 1.00 90.38 94 GLU A O 1
ATOM 757 N N . ILE A 1 95 ? -8.787 0.440 15.929 1.00 90.56 95 ILE A N 1
ATOM 758 C CA . ILE A 1 95 ? -8.343 -0.784 15.266 1.00 90.56 95 ILE A CA 1
ATOM 759 C C . ILE A 1 95 ? -8.587 -0.630 13.774 1.00 90.56 95 ILE A C 1
ATOM 761 O O . ILE A 1 95 ? -9.713 -0.373 13.352 1.00 90.56 95 ILE A O 1
ATOM 765 N N . SER A 1 96 ? -7.536 -0.816 12.988 1.00 88.69 96 SER A N 1
ATOM 766 C CA . SER A 1 96 ? -7.576 -0.667 11.537 1.00 88.69 96 SER A CA 1
ATOM 767 C C . SER A 1 96 ? -7.476 -2.016 10.839 1.00 88.69 96 SER A C 1
ATOM 769 O O . SER A 1 96 ? -6.858 -2.946 11.357 1.00 88.69 96 SER A O 1
ATOM 771 N N . PHE A 1 97 ? -8.113 -2.125 9.678 1.00 87.69 97 PHE A N 1
ATOM 772 C CA . PHE A 1 97 ? -8.259 -3.362 8.921 1.00 87.69 97 PHE A CA 1
ATOM 773 C C . PHE A 1 97 ? -8.067 -3.126 7.422 1.00 87.69 97 PHE A C 1
ATOM 775 O O . PHE A 1 97 ? -8.469 -2.087 6.897 1.00 87.69 97 PHE A O 1
ATOM 782 N N . TYR A 1 98 ? -7.510 -4.123 6.734 1.00 82.06 98 TYR A N 1
ATOM 783 C CA . TYR A 1 98 ? -7.352 -4.158 5.279 1.00 82.06 98 TYR A CA 1
ATOM 784 C C . TYR A 1 98 ? -7.910 -5.448 4.686 1.00 82.06 98 TYR A C 1
ATOM 786 O O . TYR A 1 98 ? -7.941 -6.484 5.349 1.00 82.06 98 TYR A O 1
ATOM 794 N N . ARG A 1 99 ? -8.385 -5.385 3.444 1.00 80.19 99 ARG A N 1
ATOM 795 C CA . ARG A 1 99 ? -9.044 -6.510 2.776 1.00 80.19 99 ARG A CA 1
ATOM 796 C C . ARG A 1 99 ? -8.040 -7.611 2.399 1.00 80.19 99 ARG A C 1
ATOM 798 O O . ARG A 1 99 ? -7.003 -7.329 1.814 1.00 80.19 99 ARG A O 1
ATOM 805 N N . TYR A 1 100 ? -8.377 -8.862 2.709 1.00 69.00 100 TYR A N 1
ATOM 806 C CA . TYR A 1 100 ? -7.540 -10.063 2.569 1.00 69.00 100 TYR A CA 1
ATOM 807 C C . TYR A 1 100 ? -7.504 -10.646 1.143 1.00 69.00 100 TYR A C 1
ATOM 809 O O . TYR A 1 100 ? -6.508 -11.232 0.738 1.00 69.00 100 TYR A O 1
ATOM 817 N N . SER A 1 101 ? -8.578 -10.503 0.360 1.00 60.59 101 SER A N 1
ATOM 818 C CA . SER A 1 101 ? -8.783 -11.297 -0.864 1.00 60.59 101 SER A CA 1
ATOM 819 C C . SER A 1 101 ? -8.416 -10.609 -2.183 1.00 60.59 101 SER A C 1
ATOM 821 O O . SER A 1 101 ? -8.785 -11.103 -3.251 1.00 60.59 101 SER A O 1
ATOM 823 N N . GLN A 1 102 ? -7.720 -9.469 -2.154 1.00 66.31 102 GLN A N 1
ATOM 824 C CA . GLN A 1 102 ? -7.405 -8.711 -3.366 1.00 66.31 102 GLN A CA 1
ATOM 825 C C . GLN A 1 102 ? -5.975 -8.179 -3.356 1.00 66.31 102 GLN A C 1
ATOM 827 O O . GLN A 1 102 ? -5.423 -7.847 -2.312 1.00 66.31 102 GLN A O 1
ATOM 832 N N . TRP A 1 103 ? -5.399 -8.080 -4.555 1.00 75.06 103 TRP A N 1
ATOM 833 C CA . TRP A 1 103 ? -4.181 -7.320 -4.801 1.00 75.06 103 TRP A CA 1
ATOM 834 C C . TRP A 1 103 ? -4.397 -5.878 -4.347 1.00 75.06 103 TRP A C 1
ATOM 836 O O . TRP A 1 103 ? -5.182 -5.155 -4.956 1.00 7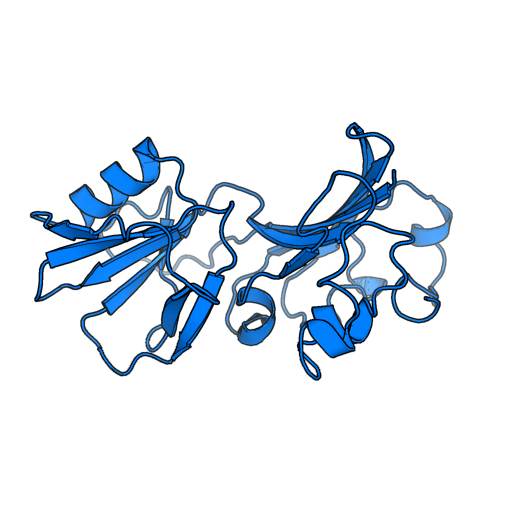5.06 103 TRP A O 1
ATOM 846 N N . ILE A 1 104 ? -3.700 -5.461 -3.296 1.00 76.19 104 ILE A N 1
ATOM 847 C CA . ILE A 1 104 ? -3.816 -4.110 -2.755 1.00 76.19 104 ILE A CA 1
ATOM 848 C C . ILE A 1 104 ? -2.934 -3.201 -3.588 1.00 76.19 104 ILE A C 1
ATOM 850 O O . ILE A 1 104 ? -1.712 -3.365 -3.594 1.00 76.19 104 ILE A O 1
ATOM 854 N N . LYS A 1 105 ? -3.532 -2.232 -4.282 1.00 77.44 105 LYS A N 1
ATOM 855 C CA . LYS A 1 105 ? -2.775 -1.203 -4.997 1.00 77.44 105 LYS A CA 1
ATOM 856 C C . LYS A 1 105 ? -1.912 -0.438 -3.991 1.00 77.44 105 LYS A C 1
ATOM 858 O O . LYS A 1 105 ? -2.428 0.237 -3.109 1.00 77.44 105 LYS A O 1
ATOM 863 N N . ALA A 1 106 ? -0.595 -0.535 -4.140 1.00 83.31 106 ALA A N 1
ATOM 864 C CA . ALA A 1 106 ? 0.374 0.077 -3.237 1.00 83.31 106 ALA A CA 1
ATOM 865 C C . ALA A 1 106 ? 1.069 1.294 -3.853 1.00 83.31 106 ALA A C 1
ATOM 867 O O . ALA A 1 106 ? 1.493 2.200 -3.145 1.00 83.31 106 ALA A O 1
ATOM 868 N N . TYR A 1 107 ? 1.185 1.345 -5.176 1.00 85.94 107 TYR A N 1
ATOM 869 C CA . TYR A 1 107 ? 1.806 2.462 -5.877 1.00 85.94 107 TYR A CA 1
ATOM 870 C C . TYR A 1 107 ? 1.275 2.527 -7.302 1.00 85.94 107 TYR A C 1
ATOM 872 O O . TYR A 1 107 ? 1.068 1.488 -7.923 1.00 85.94 107 TYR A O 1
ATOM 880 N N . ALA A 1 108 ? 1.063 3.721 -7.839 1.00 83.00 108 ALA A N 1
ATOM 881 C CA . ALA A 1 108 ? 0.930 3.905 -9.271 1.00 83.00 108 ALA A CA 1
ATOM 882 C C . ALA A 1 108 ? 1.527 5.223 -9.729 1.00 83.00 108 ALA A C 1
ATOM 884 O O . ALA A 1 108 ? 1.456 6.223 -9.018 1.00 83.00 108 ALA A O 1
ATOM 885 N N . ILE A 1 109 ? 2.072 5.226 -10.939 1.00 81.19 109 ILE A N 1
ATOM 886 C CA . ILE A 1 109 ? 2.573 6.440 -11.567 1.00 81.19 109 ILE A CA 1
ATOM 887 C C . ILE A 1 109 ? 2.450 6.359 -13.087 1.00 81.19 109 ILE A C 1
ATOM 889 O O . ILE A 1 109 ? 2.737 5.319 -13.688 1.00 81.19 109 ILE A O 1
ATOM 893 N N . SER A 1 110 ? 2.032 7.448 -13.730 1.00 75.81 110 SER A N 1
ATOM 894 C CA . SER A 1 110 ? 2.057 7.532 -15.191 1.00 75.81 110 SER A CA 1
ATOM 895 C C . SER A 1 110 ? 3.484 7.760 -15.686 1.00 75.81 110 SER A C 1
ATOM 897 O O . SER A 1 110 ? 4.183 8.676 -15.248 1.00 75.81 110 SER A O 1
ATOM 899 N N . MET A 1 111 ? 3.906 6.954 -16.656 1.00 69.56 111 MET A N 1
ATOM 900 C CA . MET A 1 111 ? 5.217 7.081 -17.282 1.00 69.56 111 MET A CA 1
ATOM 901 C C . MET A 1 111 ? 5.295 8.349 -18.148 1.00 69.56 111 MET A C 1
ATOM 903 O O . MET A 1 111 ? 4.281 8.890 -18.597 1.00 69.56 111 MET A O 1
ATOM 907 N N . ASN A 1 112 ? 6.518 8.831 -18.393 1.00 68.25 112 ASN A N 1
ATOM 908 C CA . ASN A 1 112 ? 6.833 10.039 -19.176 1.00 68.25 112 ASN A CA 1
ATOM 909 C C . ASN A 1 112 ? 6.376 11.383 -18.575 1.00 68.25 112 ASN A C 1
ATOM 911 O O . ASN A 1 112 ? 6.516 12.416 -19.223 1.00 68.25 112 ASN A O 1
ATOM 915 N N . ALA A 1 113 ? 5.899 11.412 -17.328 1.00 68.69 113 ALA A N 1
ATOM 916 C CA . ALA A 1 113 ? 5.578 12.659 -16.624 1.00 68.69 113 ALA A CA 1
ATOM 917 C C . ALA A 1 113 ? 6.821 13.407 -16.081 1.00 68.69 113 ALA A C 1
ATOM 919 O O . ALA A 1 113 ? 6.707 14.508 -15.540 1.00 68.69 113 ALA A O 1
ATOM 920 N N . GLY A 1 114 ? 8.019 12.821 -16.214 1.00 75.94 114 GLY A N 1
ATOM 921 C CA . GLY A 1 114 ? 9.261 13.354 -15.639 1.00 75.94 114 GLY A CA 1
ATOM 922 C C . GLY A 1 114 ? 9.314 13.262 -14.111 1.00 75.94 114 GLY A C 1
ATOM 923 O O . GLY A 1 114 ? 10.091 13.984 -13.479 1.00 75.94 114 GLY A O 1
ATOM 924 N N . SER A 1 115 ? 8.454 12.424 -13.530 1.00 83.19 115 SER A N 1
ATOM 925 C CA . SER A 1 115 ? 8.359 12.190 -12.097 1.00 83.19 115 SER A CA 1
ATOM 926 C C . SER A 1 115 ? 9.535 11.372 -11.579 1.00 83.19 115 SER A C 1
ATOM 928 O O . SER A 1 115 ? 10.036 10.472 -12.248 1.00 83.19 115 SER A O 1
ATOM 930 N N . ARG A 1 116 ? 9.953 11.682 -10.356 1.00 87.12 116 ARG A N 1
ATOM 931 C CA . ARG A 1 116 ? 11.034 10.994 -9.651 1.00 87.12 116 ARG A CA 1
ATOM 932 C C . ARG A 1 116 ? 10.492 9.732 -8.988 1.00 87.12 116 ARG A C 1
ATOM 934 O O . ARG A 1 116 ? 9.983 9.774 -7.864 1.00 87.12 116 ARG A O 1
ATOM 941 N N . VAL A 1 117 ? 10.516 8.624 -9.727 1.00 85.56 117 VAL A N 1
ATOM 942 C CA . VAL A 1 117 ? 9.885 7.359 -9.315 1.00 85.56 117 VAL A CA 1
ATOM 943 C C . VAL A 1 117 ? 10.516 6.832 -8.031 1.00 85.56 117 VAL A C 1
ATOM 945 O O . VAL A 1 117 ? 9.794 6.544 -7.082 1.00 85.56 117 VAL A O 1
ATOM 948 N N . TYR A 1 118 ? 11.848 6.764 -7.966 1.00 86.12 118 TYR A N 1
ATOM 949 C CA . TYR A 1 118 ? 12.547 6.250 -6.791 1.00 86.12 118 TYR A CA 1
ATOM 950 C C . TYR A 1 118 ? 12.262 7.091 -5.540 1.00 86.12 118 TYR A C 1
ATOM 952 O O . TYR A 1 118 ? 11.811 6.550 -4.535 1.00 86.12 118 TYR A O 1
ATOM 960 N N . GLU A 1 119 ? 12.450 8.413 -5.593 1.00 89.94 119 GLU A N 1
ATOM 961 C CA . GLU A 1 119 ? 12.219 9.280 -4.432 1.00 89.94 119 GLU A CA 1
ATOM 962 C C . GLU A 1 119 ? 10.762 9.262 -3.972 1.00 89.94 119 GLU A C 1
ATOM 964 O O . GLU A 1 119 ? 10.510 9.199 -2.771 1.00 89.94 119 GLU A O 1
ATOM 969 N N . SER A 1 120 ? 9.803 9.268 -4.903 1.00 87.19 120 SER A N 1
ATOM 970 C CA . SER A 1 120 ? 8.389 9.168 -4.535 1.00 87.19 120 SER A CA 1
ATOM 971 C C . SER A 1 120 ? 8.054 7.806 -3.936 1.00 87.19 120 SER A C 1
ATOM 973 O O . SER A 1 120 ? 7.400 7.754 -2.903 1.00 87.19 120 SER A O 1
ATOM 975 N N . PHE A 1 121 ? 8.537 6.702 -4.511 1.00 88.25 121 PHE A N 1
ATOM 976 C CA . PHE A 1 121 ? 8.327 5.357 -3.973 1.00 88.25 121 PHE A CA 1
ATOM 977 C C . PHE A 1 121 ? 8.918 5.208 -2.564 1.00 88.25 121 PHE A C 1
ATOM 979 O O . PHE A 1 121 ? 8.245 4.721 -1.654 1.00 88.25 121 PHE A O 1
ATOM 986 N N . MET A 1 122 ? 10.130 5.725 -2.362 1.00 88.25 122 MET A N 1
ATOM 987 C CA . MET A 1 122 ? 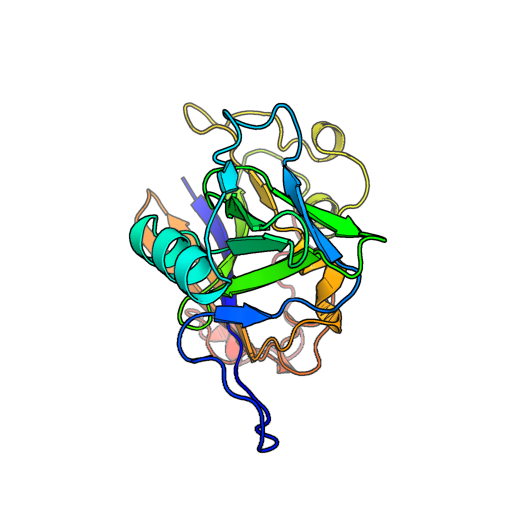10.857 5.697 -1.093 1.00 88.25 122 MET A CA 1
ATOM 988 C C . MET A 1 122 ? 10.422 6.776 -0.089 1.00 88.25 122 MET A C 1
ATOM 990 O O . MET A 1 122 ? 10.977 6.821 1.005 1.00 88.25 122 MET A O 1
ATOM 994 N N . ASN A 1 123 ? 9.459 7.639 -0.440 1.00 88.50 123 ASN A N 1
ATOM 995 C CA . ASN A 1 123 ? 8.992 8.753 0.395 1.00 88.50 123 ASN A CA 1
ATOM 996 C C . ASN A 1 123 ? 10.098 9.754 0.799 1.00 88.50 123 ASN A C 1
ATOM 998 O O . ASN A 1 123 ? 10.137 10.257 1.919 1.00 88.50 123 ASN A O 1
ATOM 1002 N N . ILE A 1 124 ? 11.034 10.045 -0.107 1.00 90.00 124 ILE A N 1
ATOM 1003 C CA . ILE A 1 124 ? 12.177 10.932 0.150 1.00 90.00 124 ILE A CA 1
ATOM 1004 C C . ILE A 1 124 ? 11.864 12.333 -0.381 1.00 90.00 124 ILE A C 1
ATOM 1006 O O . ILE A 1 124 ? 12.048 12.606 -1.565 1.00 90.00 124 ILE A O 1
ATOM 1010 N N . GLY A 1 125 ? 11.407 13.242 0.480 1.00 88.75 125 GLY A N 1
ATOM 1011 C CA . GLY A 1 125 ? 11.082 14.627 0.112 1.00 88.75 125 GLY A CA 1
ATOM 1012 C C . GLY A 1 125 ? 9.580 14.906 0.158 1.00 88.75 125 GLY A C 1
ATOM 1013 O O . GLY A 1 125 ? 8.912 14.514 1.106 1.00 88.75 125 GLY A O 1
ATOM 1014 N N . ASN A 1 126 ? 9.054 15.627 -0.834 1.00 84.69 126 ASN A N 1
ATOM 1015 C CA . ASN A 1 126 ? 7.627 15.961 -0.933 1.00 84.69 126 ASN A CA 1
ATOM 1016 C C . ASN A 1 126 ? 7.097 15.854 -2.373 1.00 84.69 126 ASN A C 1
ATOM 1018 O O . ASN A 1 126 ? 7.872 15.818 -3.333 1.00 84.69 126 ASN A O 1
ATOM 1022 N N . THR A 1 127 ? 5.774 15.853 -2.534 1.00 82.00 127 THR A N 1
ATOM 1023 C CA . THR A 1 127 ? 5.099 15.615 -3.823 1.00 82.00 127 THR A CA 1
ATOM 1024 C C . THR A 1 127 ? 5.532 16.585 -4.931 1.00 82.00 127 THR A C 1
ATOM 1026 O O . THR A 1 127 ? 5.770 16.184 -6.077 1.00 82.00 127 THR A O 1
ATOM 1029 N N . SER A 1 128 ? 5.782 17.843 -4.571 1.00 82.56 128 SER A N 1
ATOM 1030 C CA . SER A 1 128 ? 6.256 18.869 -5.499 1.00 82.56 128 SER A CA 1
ATOM 1031 C C . SER A 1 128 ? 7.678 18.583 -5.976 1.00 82.56 128 SER A C 1
ATOM 1033 O O . SER A 1 128 ? 7.962 18.660 -7.174 1.00 82.56 128 SER A O 1
ATOM 1035 N N . SER A 1 129 ? 8.565 18.172 -5.065 1.00 86.88 129 SER A N 1
ATOM 1036 C CA . SER A 1 129 ? 9.932 17.762 -5.404 1.00 86.88 129 SER A CA 1
ATOM 1037 C C . SER A 1 129 ? 9.973 16.505 -6.279 1.00 86.88 129 SER A C 1
ATOM 1039 O O . SER A 1 129 ? 10.839 16.392 -7.148 1.00 86.88 129 SER A O 1
ATOM 1041 N N . TRP A 1 130 ? 8.996 15.606 -6.125 1.00 87.88 130 TRP A N 1
ATOM 1042 C CA . TRP A 1 130 ? 8.876 14.390 -6.929 1.00 87.88 130 TRP A CA 1
ATOM 1043 C C . TRP A 1 130 ? 8.290 14.625 -8.320 1.00 87.88 130 TRP A C 1
ATOM 1045 O O . TRP A 1 130 ? 8.329 13.719 -9.151 1.00 87.88 130 TRP A O 1
ATOM 1055 N N . LYS A 1 131 ? 7.761 15.827 -8.594 1.00 84.19 131 LYS A N 1
ATOM 1056 C CA . LYS A 1 131 ? 7.057 16.166 -9.842 1.00 84.19 131 LYS A CA 1
ATOM 1057 C C . LYS A 1 131 ? 5.880 15.217 -10.117 1.00 84.19 131 LYS A C 1
ATOM 1059 O O . LYS A 1 131 ? 5.664 14.809 -11.257 1.00 84.19 131 LYS A O 1
ATOM 1064 N N . VAL A 1 132 ? 5.139 14.861 -9.069 1.00 78.94 132 VAL A N 1
ATOM 1065 C CA . VAL A 1 132 ? 3.922 14.029 -9.156 1.00 78.94 132 VAL A CA 1
ATOM 1066 C C . VAL A 1 132 ? 2.634 14.854 -9.083 1.00 78.94 132 VAL A C 1
ATOM 1068 O O . VAL A 1 132 ? 1.558 14.357 -9.381 1.00 78.94 132 VAL A O 1
ATOM 1071 N N . ASP A 1 133 ? 2.747 16.141 -8.744 1.00 74.31 133 ASP A N 1
ATOM 1072 C CA . ASP A 1 133 ? 1.610 17.072 -8.698 1.00 74.31 133 ASP A CA 1
ATOM 1073 C C . ASP A 1 133 ? 1.170 17.536 -10.101 1.00 74.31 133 ASP A C 1
ATOM 1075 O O . ASP A 1 133 ? 0.144 18.197 -10.261 1.00 74.31 133 ASP A O 1
ATOM 1079 N N . LYS A 1 134 ? 1.967 17.240 -11.139 1.00 71.06 134 LYS A N 1
ATOM 1080 C CA . LYS A 1 134 ? 1.708 17.681 -12.513 1.00 71.06 134 LYS A CA 1
ATOM 1081 C C . LYS A 1 134 ? 0.908 16.632 -13.272 1.00 71.06 134 LYS A C 1
ATOM 1083 O O . LYS A 1 134 ? 1.387 15.528 -13.507 1.00 71.06 134 LYS A O 1
ATOM 1088 N N . CYS A 1 135 ? -0.271 17.030 -13.732 1.00 67.81 135 CYS A N 1
ATOM 1089 C CA . CYS A 1 135 ? -1.109 16.235 -14.617 1.00 67.81 135 CYS A CA 1
ATOM 1090 C C . CYS A 1 135 ? -0.397 15.856 -15.921 1.00 67.81 135 CYS A C 1
ATOM 1092 O O . CYS A 1 135 ? 0.299 16.680 -16.521 1.00 67.81 135 CYS A O 1
ATOM 1094 N N . ASN A 1 136 ? -0.652 14.638 -16.404 1.00 64.19 136 ASN A N 1
ATOM 1095 C CA . ASN A 1 136 ? -0.286 14.232 -17.758 1.00 64.19 136 ASN A CA 1
ATOM 1096 C C . ASN A 1 136 ? -1.546 14.230 -18.639 1.00 64.19 136 ASN A C 1
ATOM 1098 O O . ASN A 1 136 ? -2.326 13.277 -18.640 1.00 64.19 136 ASN A O 1
ATOM 1102 N N . GLY A 1 137 ? -1.785 15.338 -19.345 1.00 70.06 137 GLY A N 1
ATOM 1103 C CA . GLY A 1 137 ? -3.036 15.554 -20.075 1.00 70.06 137 GLY A CA 1
ATOM 1104 C C . GLY A 1 137 ? -4.231 15.663 -19.122 1.00 70.06 137 GLY A C 1
ATOM 1105 O O . GLY A 1 137 ? -4.215 16.475 -18.202 1.00 70.06 137 GLY A O 1
ATOM 1106 N N . THR A 1 138 ? -5.265 14.846 -19.336 1.00 62.28 138 THR A N 1
ATOM 1107 C CA . THR A 1 138 ? -6.494 14.818 -18.518 1.00 62.28 138 THR A CA 1
ATOM 1108 C C . THR A 1 138 ? -6.392 13.953 -17.257 1.00 62.28 138 THR A C 1
ATOM 1110 O O . THR A 1 138 ? -7.364 13.857 -16.513 1.00 62.28 138 THR A O 1
ATOM 1113 N N . PHE A 1 139 ? -5.258 13.290 -17.017 1.00 56.03 139 PHE A N 1
ATOM 1114 C CA . PHE A 1 139 ? -5.089 12.348 -15.909 1.00 56.03 139 PHE A CA 1
ATOM 1115 C C . PHE A 1 139 ? -4.414 13.033 -14.713 1.00 56.03 139 PHE A C 1
ATOM 1117 O O . PHE A 1 139 ? -3.238 13.407 -14.783 1.00 56.03 139 PHE A O 1
ATOM 1124 N N . CYS A 1 140 ? -5.178 13.201 -13.626 1.00 58.25 140 CYS A N 1
ATOM 1125 C CA . CYS A 1 140 ? -4.756 13.851 -12.383 1.00 58.25 140 CYS A CA 1
ATOM 1126 C C . CYS A 1 140 ? -5.432 13.208 -11.146 1.00 58.25 140 CYS A C 1
ATOM 1128 O O . CYS A 1 140 ? -6.639 12.962 -11.202 1.00 58.25 140 CYS A O 1
ATOM 1130 N N . PRO A 1 141 ? -4.716 13.032 -10.015 1.00 56.03 141 PRO A N 1
ATOM 1131 C CA . PRO A 1 141 ? -3.261 12.940 -9.962 1.00 56.03 141 PRO A CA 1
ATOM 1132 C C . PRO A 1 141 ? -2.813 11.701 -10.749 1.00 56.03 141 PRO A C 1
ATOM 1134 O O . PRO A 1 141 ? -3.429 10.642 -10.688 1.00 56.03 141 PRO A O 1
ATOM 1137 N N . ASN A 1 142 ? -1.726 11.826 -11.496 1.00 70.94 142 ASN A N 1
ATOM 1138 C CA . ASN A 1 142 ? -1.105 10.724 -12.238 1.00 70.94 142 ASN A CA 1
ATOM 1139 C C . ASN A 1 142 ? -0.204 9.856 -11.337 1.00 70.94 142 ASN A C 1
ATOM 1141 O O . ASN A 1 142 ? 0.736 9.217 -11.811 1.00 70.94 142 ASN A O 1
ATOM 1145 N N . PHE A 1 143 ? -0.466 9.890 -10.032 1.00 80.88 143 PHE A N 1
ATOM 1146 C CA . PHE A 1 143 ? 0.352 9.326 -8.979 1.00 80.88 143 PHE A CA 1
ATOM 1147 C C . PHE A 1 143 ? -0.527 8.851 -7.832 1.00 80.88 143 PHE A C 1
ATOM 1149 O O . PHE A 1 143 ? -1.476 9.517 -7.419 1.00 80.88 143 PHE A O 1
ATOM 1156 N N . PHE A 1 144 ? -0.163 7.702 -7.292 1.00 77.81 144 PHE A N 1
ATOM 1157 C CA . PHE A 1 144 ? -0.728 7.139 -6.090 1.00 77.81 144 PHE A CA 1
ATOM 1158 C C . PHE A 1 144 ? 0.395 6.453 -5.325 1.00 77.81 144 PHE A C 1
ATOM 1160 O O . PHE A 1 144 ? 1.169 5.691 -5.900 1.00 77.81 144 PHE A O 1
ATOM 1167 N N . ARG A 1 145 ? 0.461 6.675 -4.018 1.00 81.69 145 ARG A N 1
ATOM 1168 C CA . ARG A 1 145 ? 1.365 5.947 -3.138 1.00 81.69 145 ARG A CA 1
ATOM 1169 C C . ARG A 1 145 ? 0.618 5.569 -1.882 1.00 81.69 145 ARG A C 1
ATOM 1171 O O . ARG A 1 145 ? 0.139 6.440 -1.164 1.00 81.69 145 ARG A O 1
ATOM 1178 N N . HIS A 1 146 ? 0.544 4.274 -1.631 1.00 76.50 146 HIS A N 1
ATOM 1179 C CA . HIS A 1 146 ? -0.049 3.750 -0.425 1.00 76.50 146 HIS A CA 1
ATOM 1180 C C . HIS A 1 146 ? 0.970 3.791 0.723 1.00 76.50 146 HIS A C 1
ATOM 1182 O O . HIS A 1 146 ? 2.140 3.453 0.524 1.00 76.50 146 HIS A O 1
ATOM 1188 N N . PRO A 1 147 ? 0.541 4.114 1.947 1.00 72.94 147 PRO A N 1
ATOM 1189 C CA . PRO A 1 147 ? 1.425 4.201 3.115 1.00 72.94 147 PRO A CA 1
ATOM 1190 C C . PRO A 1 147 ? 1.968 2.857 3.589 1.00 72.94 147 PRO A C 1
ATOM 1192 O O . PRO A 1 147 ? 2.919 2.811 4.355 1.00 72.94 147 PRO A O 1
ATOM 1195 N N . PHE A 1 148 ? 1.387 1.748 3.128 1.00 77.38 148 PHE A N 1
ATOM 1196 C CA . PHE A 1 148 ? 1.919 0.402 3.376 1.00 77.38 148 PHE A CA 1
ATOM 1197 C C . PHE A 1 148 ? 3.380 0.256 2.974 1.00 77.38 148 PHE A C 1
ATOM 1199 O O . PHE A 1 148 ? 4.101 -0.518 3.592 1.00 77.38 148 PHE A O 1
ATOM 1206 N N . LEU A 1 149 ? 3.828 1.028 1.984 1.00 84.06 149 LEU A N 1
ATOM 1207 C CA . LEU A 1 149 ? 5.231 1.047 1.606 1.00 84.06 149 LEU A CA 1
ATOM 1208 C C . LEU A 1 149 ? 6.141 1.505 2.758 1.00 84.06 149 LEU A C 1
ATOM 1210 O O . LEU A 1 149 ? 7.251 1.002 2.870 1.00 84.06 149 LEU A O 1
ATOM 1214 N N . ASP A 1 150 ? 5.672 2.394 3.639 1.00 82.62 150 ASP A N 1
ATOM 1215 C CA . ASP A 1 150 ? 6.443 2.872 4.798 1.00 82.62 150 ASP A CA 1
ATOM 1216 C C . ASP A 1 150 ? 6.481 1.856 5.953 1.00 82.62 150 ASP A C 1
ATOM 1218 O O . ASP A 1 150 ? 7.350 1.939 6.815 1.00 82.62 150 ASP A O 1
ATOM 1222 N N . PHE A 1 151 ? 5.577 0.872 5.948 1.00 76.81 151 PHE A N 1
ATOM 1223 C CA . PHE A 1 151 ? 5.473 -0.185 6.961 1.00 76.81 151 PHE A CA 1
ATOM 1224 C C . PHE A 1 151 ? 5.740 -1.573 6.382 1.00 76.81 151 PHE A C 1
ATOM 1226 O O . PHE A 1 151 ? 5.310 -2.569 6.952 1.00 76.81 151 PHE A O 1
ATOM 1233 N N . TRP A 1 152 ? 6.437 -1.647 5.247 1.00 84.81 152 TRP A N 1
ATOM 1234 C CA . TRP A 1 152 ? 6.656 -2.884 4.497 1.00 84.81 152 TRP A CA 1
ATOM 1235 C C . TRP A 1 152 ? 7.087 -4.061 5.380 1.00 84.81 152 TRP A C 1
ATOM 1237 O O . TRP A 1 152 ? 6.526 -5.146 5.282 1.00 84.81 152 TRP A O 1
ATOM 1247 N N . GLU A 1 153 ? 8.049 -3.825 6.274 1.00 81.62 153 GLU A N 1
ATOM 1248 C CA . GLU A 1 153 ? 8.647 -4.843 7.152 1.00 81.62 153 GLU A CA 1
ATOM 1249 C C . GLU A 1 153 ? 7.662 -5.424 8.181 1.00 81.62 153 GLU A C 1
ATOM 1251 O O . GLU A 1 153 ? 7.888 -6.503 8.720 1.00 81.62 153 GLU A O 1
ATOM 1256 N N . HIS A 1 154 ? 6.550 -4.731 8.418 1.00 75.94 154 HIS A N 1
ATOM 1257 C CA . HIS A 1 154 ? 5.487 -5.127 9.338 1.00 75.94 154 HIS A CA 1
ATOM 1258 C C . HIS A 1 154 ? 4.318 -5.825 8.634 1.00 75.94 154 HIS A C 1
ATOM 1260 O O . HIS A 1 154 ? 3.374 -6.295 9.276 1.00 75.94 154 HIS A O 1
ATOM 1266 N N . LEU A 1 155 ? 4.347 -5.876 7.302 1.00 73.81 155 LEU A N 1
ATOM 1267 C CA . LEU A 1 155 ? 3.277 -6.452 6.509 1.00 73.81 155 LEU A CA 1
ATOM 1268 C C . LEU A 1 155 ? 3.618 -7.898 6.128 1.00 73.81 155 LEU A C 1
ATOM 1270 O O . LEU A 1 155 ? 4.725 -8.182 5.673 1.00 73.81 155 LEU A O 1
ATOM 1274 N N . PRO A 1 156 ? 2.660 -8.831 6.246 1.00 74.06 156 PRO A N 1
ATOM 1275 C CA . PRO A 1 156 ? 2.849 -10.216 5.830 1.00 74.06 156 PRO A CA 1
ATOM 1276 C C . PRO A 1 156 ? 2.699 -10.346 4.305 1.00 74.06 156 PRO A C 1
ATOM 1278 O O . PRO A 1 156 ? 1.728 -10.928 3.831 1.00 74.06 156 PRO A O 1
ATOM 1281 N N . ILE A 1 157 ? 3.611 -9.741 3.539 1.00 82.94 157 ILE A N 1
ATOM 1282 C CA . ILE A 1 157 ? 3.564 -9.685 2.070 1.00 82.94 157 ILE A CA 1
ATOM 1283 C C . ILE A 1 157 ? 4.058 -11.014 1.485 1.00 82.94 157 ILE A C 1
ATOM 1285 O O . ILE A 1 157 ? 5.195 -11.413 1.719 1.00 82.94 157 ILE A O 1
ATOM 1289 N N . ASP A 1 158 ? 3.228 -11.670 0.677 1.00 85.25 158 ASP A N 1
ATOM 1290 C CA . ASP A 1 158 ? 3.593 -12.900 -0.032 1.00 85.25 158 ASP A CA 1
ATOM 1291 C C . ASP A 1 158 ? 4.139 -12.647 -1.421 1.00 85.25 158 ASP A C 1
ATOM 1293 O O . ASP A 1 158 ? 5.100 -13.282 -1.851 1.00 85.25 158 ASP A O 1
ATOM 1297 N N . GLU A 1 159 ? 3.467 -11.773 -2.165 1.00 88.81 159 GLU A 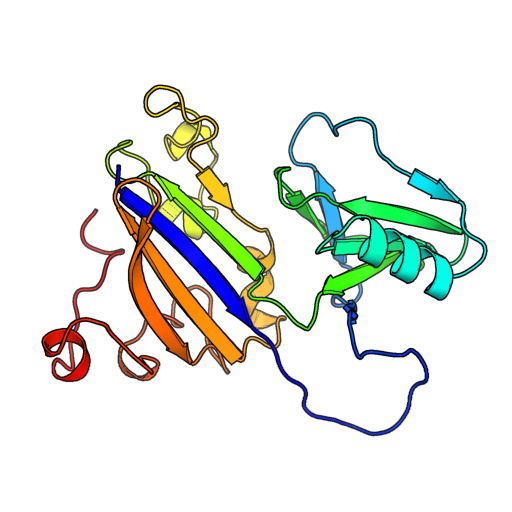N 1
ATOM 1298 C CA . GLU A 1 159 ? 3.835 -11.472 -3.535 1.00 88.81 159 GLU A CA 1
ATOM 1299 C C . GLU A 1 159 ? 3.648 -9.997 -3.830 1.00 88.81 159 GLU A C 1
ATOM 1301 O O . GLU A 1 159 ? 2.776 -9.308 -3.288 1.00 88.81 159 GLU A O 1
ATOM 1306 N N . VAL A 1 160 ? 4.483 -9.539 -4.748 1.00 90.19 160 VAL A N 1
ATOM 1307 C CA . VAL A 1 160 ? 4.483 -8.179 -5.246 1.00 90.19 160 VAL A CA 1
ATOM 1308 C C . VAL A 1 160 ? 4.285 -8.243 -6.746 1.00 90.19 160 VAL A C 1
ATOM 1310 O O . VAL A 1 160 ? 5.065 -8.862 -7.467 1.00 90.19 160 VAL A O 1
ATOM 1313 N N . LYS A 1 161 ? 3.226 -7.609 -7.230 1.00 89.19 161 LYS A N 1
ATOM 1314 C CA . LYS A 1 161 ? 2.882 -7.557 -8.644 1.00 89.19 161 LYS A CA 1
ATOM 1315 C C . LYS A 1 161 ? 3.196 -6.186 -9.201 1.00 89.19 161 LYS A C 1
ATOM 1317 O O . LYS A 1 161 ? 2.658 -5.192 -8.722 1.00 89.19 161 LYS A O 1
ATOM 1322 N N . LEU A 1 162 ? 3.996 -6.153 -10.257 1.00 88.00 162 LEU A N 1
ATOM 1323 C CA . LEU A 1 162 ? 4.238 -4.970 -11.065 1.00 88.00 162 LEU A CA 1
ATOM 1324 C C . LEU A 1 162 ? 3.478 -5.100 -12.384 1.00 88.00 162 LEU A C 1
ATOM 1326 O O . LEU A 1 162 ? 3.728 -6.022 -13.157 1.00 88.00 162 LEU A O 1
ATOM 1330 N N . VAL A 1 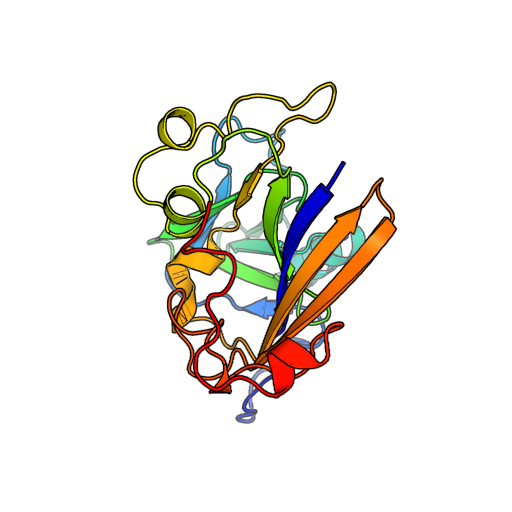163 ? 2.557 -4.185 -12.656 1.00 83.12 163 VAL A N 1
ATOM 1331 C CA . VAL A 1 163 ? 1.797 -4.137 -13.908 1.00 83.12 163 VAL A CA 1
ATOM 1332 C C . VAL A 1 163 ? 2.181 -2.884 -14.675 1.00 83.12 163 VAL A C 1
ATOM 1334 O O . VAL A 1 163 ? 2.180 -1.787 -14.123 1.00 83.12 163 VAL A O 1
ATOM 1337 N N . ILE A 1 164 ? 2.499 -3.052 -15.954 1.00 79.81 164 ILE A N 1
ATOM 1338 C CA . ILE A 1 164 ? 2.650 -1.954 -16.902 1.00 79.81 164 ILE A CA 1
ATOM 1339 C C . ILE A 1 164 ? 1.393 -1.937 -17.761 1.00 79.81 164 ILE A C 1
ATOM 1341 O O . ILE A 1 164 ? 1.115 -2.884 -18.500 1.00 79.81 164 ILE A O 1
ATOM 1345 N N . TYR A 1 165 ? 0.636 -0.856 -17.673 1.00 74.19 165 TYR A N 1
ATOM 1346 C CA . TYR A 1 165 ? -0.492 -0.581 -18.548 1.00 74.19 165 TYR A CA 1
ATOM 1347 C C . TYR A 1 165 ? 0.005 0.067 -19.823 1.00 74.19 165 TYR A C 1
ATOM 1349 O O . TYR A 1 165 ? 0.954 0.839 -19.785 1.00 74.19 165 TYR A O 1
ATOM 1357 N N . LYS A 1 166 ? -0.663 -0.186 -20.947 1.00 70.00 166 LYS A N 1
ATOM 1358 C CA . LYS A 1 166 ? -0.503 0.604 -22.169 1.00 70.00 166 LYS A CA 1
ATOM 1359 C C . LYS A 1 166 ? -1.879 0.894 -22.744 1.00 70.00 166 LYS A C 1
ATOM 1361 O O . LYS A 1 166 ? -2.623 -0.021 -23.069 1.00 70.00 166 LYS A O 1
ATOM 1366 N N . ASN A 1 167 ? -2.223 2.175 -22.857 1.00 66.25 167 ASN A N 1
ATOM 1367 C CA . ASN A 1 167 ? -3.534 2.641 -23.330 1.00 66.25 167 ASN A CA 1
ATOM 1368 C C . ASN A 1 167 ? -4.712 2.022 -22.546 1.00 66.25 167 ASN A C 1
ATOM 1370 O O . ASN A 1 167 ? -5.712 1.635 -23.140 1.00 66.25 167 ASN A O 1
ATOM 1374 N N . GLY A 1 168 ? -4.584 1.900 -21.219 1.00 56.53 168 GLY A N 1
ATOM 1375 C CA . GLY A 1 168 ? -5.646 1.378 -20.347 1.00 56.53 168 GLY A CA 1
ATOM 1376 C C . GLY A 1 168 ? -5.871 -0.137 -20.415 1.00 56.53 168 GLY A C 1
ATOM 1377 O O . GLY A 1 168 ? -6.807 -0.630 -19.799 1.00 56.53 168 GLY A O 1
ATOM 1378 N N . THR A 1 169 ? -5.029 -0.880 -21.140 1.00 57.16 169 THR A N 1
ATOM 1379 C CA . THR A 1 169 ? -5.046 -2.353 -21.171 1.00 57.16 169 THR A CA 1
ATOM 1380 C C . THR A 1 169 ? -3.801 -2.888 -20.457 1.00 57.16 169 THR A C 1
ATOM 1382 O O . THR A 1 169 ? -2.723 -2.299 -20.610 1.00 57.16 169 THR A O 1
ATOM 1385 N N . ASP A 1 170 ? -3.939 -3.971 -19.679 1.00 60.91 170 ASP A N 1
ATOM 1386 C CA . ASP A 1 170 ? -2.811 -4.687 -19.062 1.00 60.91 170 ASP A CA 1
ATOM 1387 C C . ASP A 1 170 ? -1.821 -5.083 -20.166 1.00 60.91 170 ASP A C 1
ATOM 1389 O O . ASP A 1 170 ? -2.128 -5.909 -21.025 1.00 60.91 170 ASP A O 1
ATOM 1393 N N . SER A 1 171 ? -0.643 -4.461 -20.191 1.00 68.75 171 SER A N 1
ATOM 1394 C CA . SER A 1 171 ? 0.335 -4.697 -21.258 1.00 68.75 171 SER A CA 1
ATOM 1395 C C . SER A 1 171 ? 1.330 -5.776 -20.844 1.00 68.75 171 SER A C 1
ATOM 1397 O O . SER A 1 171 ? 1.665 -6.657 -21.639 1.00 68.75 171 SER A O 1
ATOM 1399 N N . LYS A 1 172 ? 1.814 -5.716 -19.597 1.00 82.38 172 LYS A N 1
ATOM 1400 C CA . LYS A 1 172 ? 2.841 -6.615 -19.054 1.00 82.38 172 LYS A CA 1
ATOM 1401 C C . LYS A 1 172 ? 2.702 -6.739 -17.537 1.00 82.38 172 LYS A C 1
ATOM 1403 O O . LYS A 1 172 ? 2.456 -5.741 -16.865 1.00 82.38 172 LYS A O 1
ATOM 1408 N N . THR A 1 173 ? 2.906 -7.940 -16.999 1.00 85.81 173 THR A N 1
ATOM 1409 C CA . THR A 1 173 ? 2.850 -8.208 -15.554 1.00 85.81 173 THR A CA 1
ATOM 1410 C C . THR A 1 173 ? 4.075 -8.985 -15.107 1.00 85.81 173 THR A C 1
ATOM 1412 O O . THR A 1 173 ? 4.369 -10.031 -15.676 1.00 85.81 173 THR A O 1
ATOM 1415 N N . ILE A 1 174 ? 4.744 -8.488 -14.071 1.00 88.81 174 ILE A N 1
ATOM 1416 C CA . ILE A 1 174 ? 5.835 -9.155 -13.359 1.00 88.81 174 ILE A CA 1
ATOM 1417 C C . ILE A 1 174 ? 5.338 -9.496 -11.952 1.00 88.81 174 ILE A C 1
ATOM 1419 O O . ILE A 1 174 ? 4.631 -8.694 -11.339 1.00 88.81 174 ILE A O 1
ATOM 1423 N N . ILE A 1 175 ? 5.698 -10.668 -11.438 1.00 90.69 175 ILE A N 1
ATOM 1424 C CA . ILE A 1 175 ? 5.375 -11.094 -10.072 1.00 90.69 175 ILE A CA 1
ATOM 1425 C C . ILE A 1 175 ? 6.676 -11.454 -9.364 1.00 90.69 175 ILE A C 1
ATOM 1427 O O . ILE A 1 175 ? 7.500 -12.186 -9.915 1.00 90.69 175 ILE A O 1
ATOM 1431 N N . TYR A 1 176 ? 6.828 -10.953 -8.143 1.00 92.56 176 TYR A N 1
ATOM 1432 C CA . TYR A 1 176 ? 7.932 -11.240 -7.238 1.00 92.56 176 TYR A CA 1
ATOM 1433 C C . TYR A 1 176 ? 7.423 -11.916 -5.962 1.00 92.56 176 TYR A C 1
ATOM 1435 O O . TYR A 1 176 ? 6.289 -11.682 -5.542 1.00 92.56 176 TYR A O 1
ATOM 1443 N N . ASP A 1 177 ? 8.262 -12.729 -5.331 1.00 91.19 177 ASP A N 1
ATOM 1444 C CA . ASP A 1 177 ? 8.114 -13.172 -3.952 1.00 91.19 177 ASP A CA 1
ATOM 1445 C C . ASP A 1 177 ? 8.357 -11.984 -3.015 1.00 91.19 177 ASP A C 1
ATOM 1447 O O . ASP A 1 177 ? 9.413 -11.358 -3.036 1.00 91.19 177 ASP A O 1
ATOM 1451 N N . GLY A 1 178 ? 7.347 -11.631 -2.227 1.00 89.38 178 GLY A N 1
ATOM 1452 C CA . GLY A 1 178 ? 7.414 -10.530 -1.272 1.00 89.38 178 GLY A CA 1
ATOM 1453 C C . GLY A 1 178 ? 7.876 -10.958 0.118 1.00 89.38 178 GLY A C 1
ATOM 1454 O O . GLY A 1 178 ? 8.155 -10.094 0.954 1.00 89.38 178 GLY A O 1
ATOM 1455 N N . ARG A 1 179 ? 7.985 -12.263 0.385 1.00 89.75 179 ARG A N 1
ATOM 1456 C CA . ARG A 1 179 ? 8.242 -12.777 1.736 1.00 89.75 179 ARG A CA 1
ATOM 1457 C C . ARG A 1 179 ? 9.664 -12.467 2.173 1.00 89.75 179 ARG A C 1
ATOM 1459 O O . ARG A 1 179 ? 10.611 -12.704 1.434 1.00 89.75 179 ARG A O 1
ATOM 1466 N N . ASN A 1 180 ? 9.817 -11.995 3.410 1.00 89.19 180 ASN A N 1
ATOM 1467 C CA . ASN A 1 180 ? 11.114 -11.629 3.996 1.00 89.19 180 ASN A CA 1
ATOM 1468 C C . ASN A 1 180 ? 11.891 -10.584 3.172 1.00 89.19 180 ASN A C 1
ATOM 1470 O O . ASN A 1 180 ? 13.120 -10.542 3.204 1.00 89.19 180 ASN A O 1
ATOM 1474 N N . THR A 1 181 ? 11.177 -9.739 2.428 1.00 91.44 181 THR A N 1
ATOM 1475 C CA . THR A 1 181 ? 11.771 -8.654 1.646 1.00 91.44 181 THR A CA 1
ATOM 1476 C C . THR A 1 181 ? 11.612 -7.315 2.359 1.00 91.44 181 THR A C 1
ATOM 1478 O O . THR A 1 181 ? 10.799 -7.160 3.267 1.00 91.44 181 THR A O 1
ATOM 1481 N N . THR A 1 182 ? 12.377 -6.321 1.918 1.00 90.75 182 THR A N 1
ATOM 1482 C CA . THR A 1 182 ? 12.223 -4.919 2.320 1.00 90.75 182 THR A CA 1
ATOM 1483 C C . THR A 1 182 ? 11.714 -4.105 1.136 1.00 90.75 182 THR A C 1
ATOM 1485 O O . THR A 1 182 ? 11.805 -4.544 -0.017 1.00 90.75 182 THR A O 1
ATOM 1488 N N . LEU A 1 183 ? 11.314 -2.855 1.387 1.00 89.69 183 LEU A N 1
ATOM 1489 C CA . LEU A 1 183 ? 10.966 -1.895 0.333 1.00 89.69 183 LEU A CA 1
ATOM 1490 C C . LEU A 1 183 ? 12.076 -1.740 -0.735 1.00 89.69 183 LEU A C 1
ATOM 1492 O O . LEU A 1 183 ? 11.791 -1.378 -1.874 1.00 89.69 183 LEU A O 1
ATOM 1496 N N . LYS A 1 184 ? 13.335 -2.040 -0.379 1.00 90.62 184 LYS A N 1
ATOM 1497 C CA . LYS A 1 184 ? 14.518 -1.921 -1.244 1.00 90.62 184 LYS A CA 1
ATOM 1498 C C . LYS A 1 184 ? 14.983 -3.237 -1.877 1.00 90.62 184 LYS A C 1
ATOM 1500 O O . LYS A 1 184 ? 15.913 -3.194 -2.674 1.00 90.62 184 LYS A O 1
ATOM 1505 N N . THR A 1 185 ? 14.410 -4.385 -1.506 1.00 91.25 185 THR A N 1
ATOM 1506 C CA . THR A 1 185 ? 14.920 -5.707 -1.932 1.00 91.25 185 THR A CA 1
ATOM 1507 C C . THR A 1 185 ? 13.875 -6.615 -2.575 1.00 91.25 185 THR A C 1
ATOM 1509 O O . THR A 1 185 ? 14.242 -7.610 -3.192 1.00 91.25 185 THR A O 1
ATOM 1512 N N . TRP A 1 186 ? 12.581 -6.291 -2.504 1.00 91.94 186 TRP A N 1
ATOM 1513 C CA . TRP A 1 186 ? 11.532 -7.134 -3.100 1.00 91.94 186 TRP A CA 1
ATOM 1514 C C . TRP A 1 186 ? 11.680 -7.336 -4.615 1.00 91.94 186 TRP A C 1
ATOM 1516 O O . TRP A 1 186 ? 11.284 -8.368 -5.143 1.00 91.94 186 TRP A O 1
ATOM 1526 N N . PHE A 1 187 ? 12.285 -6.373 -5.312 1.00 90.00 187 PHE A N 1
ATOM 1527 C CA . PHE A 1 187 ? 12.497 -6.404 -6.762 1.00 90.00 187 PHE A CA 1
ATOM 1528 C C . PHE A 1 187 ? 13.814 -7.085 -7.179 1.00 90.00 187 PHE A C 1
ATOM 1530 O O . PHE A 1 187 ? 14.166 -7.057 -8.362 1.00 90.00 187 PHE A O 1
ATOM 1537 N N . SER A 1 188 ? 14.566 -7.665 -6.234 1.00 89.25 188 SER A N 1
ATOM 1538 C CA . SER A 1 188 ? 15.768 -8.452 -6.531 1.00 89.25 188 SER A CA 1
ATOM 1539 C C . SER A 1 188 ? 15.445 -9.637 -7.445 1.00 89.25 188 SER A C 1
ATOM 1541 O O . SER A 1 188 ? 14.365 -10.222 -7.368 1.00 89.25 188 SER A O 1
ATOM 1543 N N . HIS A 1 189 ? 16.407 -10.028 -8.283 1.00 85.44 189 HIS A N 1
ATOM 1544 C CA . HIS A 1 189 ? 16.251 -11.142 -9.224 1.00 85.44 189 HIS A CA 1
ATOM 1545 C C . HIS A 1 189 ? 15.866 -12.459 -8.542 1.00 85.44 189 HIS A C 1
ATOM 1547 O O . HIS A 1 189 ? 15.007 -13.179 -9.031 1.00 85.44 189 HIS A O 1
ATOM 1553 N N . GLU A 1 190 ? 16.461 -12.747 -7.383 1.00 88.94 190 GLU A N 1
ATOM 1554 C CA . GLU A 1 190 ? 16.174 -13.945 -6.579 1.00 88.94 190 GLU A CA 1
ATOM 1555 C C . GLU A 1 190 ? 14.705 -14.060 -6.147 1.00 88.94 190 GLU A C 1
ATOM 1557 O O . GLU A 1 190 ? 14.220 -15.159 -5.895 1.00 88.94 190 GLU A O 1
ATOM 1562 N N . ASN A 1 191 ? 13.991 -12.933 -6.111 1.00 90.88 191 ASN A N 1
ATOM 1563 C CA . ASN A 1 191 ? 12.578 -12.877 -5.775 1.00 90.88 191 ASN A CA 1
ATOM 1564 C C . ASN A 1 191 ? 11.688 -12.948 -7.023 1.00 90.88 191 ASN A C 1
ATOM 1566 O O . ASN A 1 191 ? 10.473 -12.992 -6.885 1.00 90.88 191 ASN A O 1
ATOM 1570 N N . LEU A 1 192 ? 12.224 -12.949 -8.247 1.00 91.19 192 LEU A N 1
ATOM 1571 C CA . LEU A 1 192 ? 11.415 -12.975 -9.466 1.00 91.19 192 LEU A CA 1
ATOM 1572 C C . LEU A 1 192 ? 10.696 -14.327 -9.619 1.00 91.19 192 LEU A C 1
ATOM 1574 O O . LEU A 1 192 ? 11.322 -15.356 -9.854 1.00 91.19 192 LEU A O 1
ATOM 1578 N N . LYS A 1 193 ? 9.360 -14.319 -9.543 1.00 90.31 193 LYS A N 1
ATOM 1579 C CA . LYS A 1 193 ? 8.516 -15.511 -9.750 1.00 90.31 193 LYS A CA 1
ATOM 1580 C C . LYS A 1 193 ? 8.063 -15.663 -11.195 1.00 90.31 193 LYS A C 1
ATOM 1582 O O . LYS A 1 193 ? 8.012 -16.772 -11.717 1.00 90.31 193 LYS A O 1
ATOM 1587 N N . SER A 1 194 ? 7.695 -14.557 -11.839 1.00 89.44 194 SER A N 1
ATOM 1588 C CA . SER A 1 194 ? 7.269 -14.567 -13.239 1.00 89.44 194 SER A CA 1
ATOM 1589 C C . SER A 1 194 ? 7.547 -13.233 -13.915 1.00 89.44 194 SER A C 1
ATOM 1591 O O . SER A 1 194 ? 7.284 -12.182 -13.330 1.00 89.44 194 SER A O 1
ATOM 1593 N N . SER A 1 195 ? 7.980 -13.280 -15.171 1.00 86.50 195 SER A N 1
ATOM 1594 C CA . SER A 1 195 ? 8.200 -12.122 -16.036 1.00 86.50 195 SER A CA 1
ATOM 1595 C C . SER A 1 195 ? 7.576 -12.389 -17.409 1.00 86.50 195 SER A C 1
ATOM 1597 O O . SER A 1 195 ? 7.580 -13.533 -17.860 1.00 86.50 195 SER A O 1
ATOM 1599 N N . PRO A 1 196 ? 7.061 -11.362 -18.105 1.00 83.75 196 PRO A N 1
ATOM 1600 C CA . PRO A 1 196 ? 6.595 -11.491 -19.479 1.00 83.75 196 PRO A CA 1
ATOM 1601 C C . PRO A 1 196 ? 7.738 -11.380 -20.504 1.00 83.75 196 PRO A C 1
ATOM 1603 O O . PRO A 1 196 ? 7.463 -11.366 -21.705 1.00 83.75 196 PRO A O 1
ATOM 1606 N N . TRP A 1 197 ? 8.984 -11.241 -20.041 1.00 81.69 197 TRP A N 1
ATOM 1607 C CA . TRP A 1 197 ? 10.197 -11.256 -20.853 1.00 81.69 197 TRP A CA 1
ATOM 1608 C C . TRP A 1 197 ? 11.136 -12.367 -20.380 1.00 81.69 197 TRP A C 1
ATOM 1610 O O . TRP A 1 197 ? 11.386 -12.494 -19.177 1.00 81.69 197 TRP A O 1
ATOM 1620 N N . ASP A 1 198 ? 11.648 -13.145 -21.332 1.00 71.38 198 ASP A N 1
ATOM 1621 C CA . ASP A 1 198 ? 12.459 -14.341 -21.077 1.00 71.38 198 ASP A CA 1
ATOM 1622 C C . ASP A 1 198 ? 13.888 -14.006 -20.617 1.00 71.38 198 ASP A C 1
ATOM 1624 O O . ASP A 1 198 ? 14.491 -14.750 -19.846 1.00 71.38 198 ASP A O 1
ATOM 1628 N N . ASP A 1 199 ? 14.422 -12.859 -21.044 1.00 69.56 199 ASP A N 1
ATOM 1629 C CA . ASP A 1 199 ? 15.754 -12.373 -20.668 1.00 69.56 199 ASP A CA 1
ATOM 1630 C C . ASP A 1 199 ? 15.837 -12.065 -19.168 1.00 69.56 199 ASP A C 1
ATOM 1632 O O . ASP A 1 199 ? 16.805 -12.439 -18.503 1.00 69.56 199 ASP A O 1
ATOM 1636 N N . LEU A 1 200 ? 14.766 -11.492 -18.616 1.00 64.62 200 LEU A N 1
ATOM 1637 C CA . LEU A 1 200 ? 14.616 -11.205 -17.196 1.00 64.62 200 LEU A CA 1
ATOM 1638 C C . LEU A 1 200 ? 14.740 -12.438 -16.296 1.00 64.62 200 LEU A C 1
ATOM 1640 O O . LEU A 1 200 ? 15.180 -12.303 -15.163 1.00 64.62 200 LEU A O 1
ATOM 1644 N N . ALA A 1 201 ? 14.371 -13.624 -16.775 1.00 59.59 201 ALA A N 1
ATOM 1645 C CA . ALA A 1 201 ? 14.476 -14.860 -16.001 1.00 59.59 201 ALA A CA 1
ATOM 1646 C C . ALA A 1 201 ? 15.880 -15.494 -16.054 1.00 59.59 201 ALA A C 1
ATOM 1648 O O . ALA A 1 201 ? 16.154 -16.434 -15.313 1.00 59.59 201 ALA A O 1
ATOM 1649 N N . SER A 1 202 ? 16.759 -15.008 -16.936 1.00 58.91 202 SER A N 1
ATOM 1650 C CA . SER A 1 202 ? 18.037 -15.655 -17.271 1.00 58.91 202 SER A CA 1
ATOM 1651 C C . SER A 1 202 ? 19.287 -14.838 -16.922 1.00 58.91 202 SER A C 1
ATOM 1653 O O . SER A 1 202 ? 20.392 -15.381 -16.963 1.00 58.91 202 SER A O 1
ATOM 1655 N N . ASP A 1 203 ? 19.134 -13.558 -16.565 1.00 57.44 203 ASP A N 1
ATOM 1656 C CA . ASP A 1 203 ? 20.246 -12.661 -16.230 1.00 57.44 203 ASP A CA 1
ATOM 1657 C C . ASP A 1 203 ? 20.424 -12.513 -14.702 1.00 57.44 203 ASP A C 1
ATOM 1659 O O . ASP A 1 203 ? 19.550 -11.944 -14.047 1.00 57.44 203 ASP A O 1
ATOM 1663 N N . PRO A 1 204 ? 21.556 -12.958 -14.118 1.00 54.50 204 PRO A N 1
ATOM 1664 C CA . PRO A 1 204 ? 21.836 -12.829 -12.687 1.00 54.50 204 PRO A CA 1
ATOM 1665 C C . PRO A 1 204 ? 22.141 -11.391 -12.227 1.00 54.50 204 PRO A C 1
ATOM 1667 O O . PRO A 1 204 ? 22.215 -11.153 -11.023 1.00 54.50 204 PRO A O 1
ATOM 1670 N N . ASN A 1 205 ? 22.330 -10.430 -13.141 1.00 50.72 205 ASN A N 1
ATOM 1671 C CA . ASN A 1 205 ? 22.580 -9.019 -12.822 1.00 50.72 205 ASN A CA 1
ATOM 1672 C C . ASN A 1 205 ? 21.596 -8.086 -13.523 1.00 50.72 205 ASN A C 1
ATOM 1674 O O . ASN A 1 205 ? 21.988 -7.234 -14.334 1.00 50.72 205 ASN A O 1
ATOM 1678 N N . PRO A 1 206 ? 20.308 -8.179 -13.204 1.00 48.03 206 PRO A N 1
ATOM 1679 C CA . PRO A 1 206 ? 19.375 -7.368 -13.921 1.00 48.03 206 PRO A CA 1
ATOM 1680 C C . PRO A 1 206 ? 19.437 -5.904 -13.506 1.00 48.03 206 PRO A C 1
ATOM 1682 O O . PRO A 1 206 ? 19.186 -5.517 -12.363 1.00 48.03 206 PRO A O 1
ATOM 1685 N N . LYS A 1 207 ? 19.705 -5.052 -14.488 1.00 42.75 207 LYS A N 1
ATOM 1686 C CA . LYS A 1 207 ? 19.542 -3.607 -14.355 1.00 42.75 207 LYS A CA 1
ATOM 1687 C C . LYS A 1 207 ? 18.054 -3.270 -14.468 1.00 42.75 207 LYS A C 1
ATOM 1689 O O . LYS A 1 207 ? 17.588 -2.885 -15.535 1.00 42.75 207 LYS A O 1
ATOM 1694 N N . TYR A 1 208 ? 17.284 -3.453 -13.397 1.00 51.84 208 TYR A N 1
ATOM 1695 C CA . TYR A 1 208 ? 15.845 -3.184 -13.440 1.00 51.84 208 TYR A CA 1
ATOM 1696 C C . TYR A 1 208 ? 15.465 -1.763 -13.039 1.00 51.84 208 TYR A C 1
ATOM 1698 O O . TYR A 1 208 ? 15.904 -1.256 -12.009 1.00 51.84 208 TYR A O 1
ATOM 1706 N N . LEU A 1 209 ? 14.600 -1.191 -13.892 1.00 46.41 209 LEU A N 1
ATOM 1707 C CA . LEU A 1 209 ? 13.471 -0.256 -13.715 1.00 46.41 209 LEU A CA 1
ATOM 1708 C C . LEU A 1 209 ? 13.596 0.963 -12.782 1.00 46.41 209 LEU A C 1
ATOM 1710 O O . LEU A 1 209 ? 13.004 1.988 -13.098 1.00 46.41 209 LEU A O 1
ATOM 1714 N N . MET A 1 210 ? 14.354 0.905 -11.688 1.00 40.31 210 MET A N 1
ATOM 1715 C CA . MET A 1 210 ? 14.544 2.015 -10.747 1.00 40.31 210 MET A CA 1
ATOM 1716 C C . MET A 1 210 ? 15.920 2.687 -10.823 1.00 40.31 210 MET A C 1
ATOM 1718 O O . MET A 1 210 ? 16.084 3.768 -10.270 1.00 40.31 210 MET A O 1
ATOM 1722 N N . SER A 1 211 ? 16.911 2.094 -11.499 1.00 30.42 211 SER A N 1
ATOM 1723 C CA . SER A 1 211 ? 18.253 2.695 -11.634 1.00 30.42 211 SER A CA 1
ATOM 1724 C C . SER A 1 211 ? 18.452 3.521 -12.910 1.00 30.42 211 SER A C 1
ATOM 1726 O O . SER A 1 211 ? 19.510 4.119 -13.086 1.00 30.42 211 SER A O 1
ATOM 1728 N N . SER A 1 212 ? 17.476 3.521 -13.824 1.00 29.44 212 SER A N 1
ATOM 1729 C CA . SER A 1 212 ? 17.648 4.031 -15.196 1.00 29.44 212 SER A CA 1
ATOM 1730 C C . SER A 1 212 ? 16.609 5.073 -15.636 1.00 29.44 212 SER A C 1
ATOM 1732 O O . SER A 1 212 ? 16.540 5.366 -16.828 1.00 29.44 212 SER A O 1
ATOM 1734 N N . TYR A 1 213 ? 15.831 5.647 -14.712 1.00 35.72 213 TYR A N 1
ATOM 1735 C CA . TYR A 1 213 ? 14.898 6.749 -14.991 1.00 35.72 213 TYR A CA 1
ATOM 1736 C C . TYR A 1 213 ? 14.932 7.812 -13.896 1.00 35.72 213 TYR A C 1
ATOM 1738 O O . TYR A 1 213 ? 14.852 7.425 -12.709 1.00 35.72 213 TYR A O 1
#

Organism: Octopus vulgaris (NCBI:txid6645)

Sequence (213 aa):
MEELLLALTTILAVTSNQEFDETFYKRLETGYSYGYIGTSPTEQFHTVSSLQECAFYALNSQSEFFTYNKVSRVCKNYSPKNIMTVVSTNDNNEISFYRYSQWIKAYAISMNAGSRVYESFMNIGNTSSWKVDKCNGTFCPNFFRHPFLDFWEHLPIDEVKLVIYKNGTDSKTIIYDGRNTTLKTWFSHENLKSSPWDDLASDPNPKYLMSSY

pLDDT: mean 73.88, std 16.81, range [26.03, 93.69]

Radius of gyration: 18.33 Å; chains: 1; bounding box: 46×40×46 Å

Secondary structure (DSSP, 8-state):
-EEEEEEEEE-----S---S-TTSEEEPPTTEEEEESSS-SS--EEE-S-HHHHHHHHHHTT-SEEEEETTT-EEEEE-TTS-EEEEE---TTEEEEEESSS-EEEEEEETTS---HHHHHTT-S-HHHHT-SS-BTTBSS-EEE-GGGGGGGGS-EEEEEEEEEETTEEEEEEEEE-TT--TTTTTSGGGEEE-SSSGGGT-SS---TTS--

Foldseek 3Di:
DKKKWKWFAFDDPDDDDDDDPCVWKDWDDFQKDKDADDDDDPWPKDQDPDPNVLVVVLVVVVAQKWKAFQPSSIITGDDPVGAMAMDGDPRRRIIMIGTRPDGHTAKMADPPLQFQVVCVLVVPDDCVVRSQCDDDPPDPSRIHHHNCLVVLVRGRTQKMKIFMDDPNHGDWIWMFGSHPAHSPGRPQLVRTPDTPDPVSVPDNDDPDDNPPD